Protein AF-A0A7S0XTI9-F1 (afdb_monomer)

Sequence (209 aa):
IGQRLRNYVANGNMLVLTGGILAVEFINTYFFYNVELADGNYSPGPFHRLPDVPKAMESAPRVLPQKGVAVTAVKKESLPSGAQVLWGTPRSSAVFQIKFCEAENAMEGMPPVKVLPRDCPASEKAGRPCSCGHIMYIGYNFQDPYPTRYDHVLKAAVEILNPSSKEALAAAAAASKSSPTQSLTMQRAAAAAGSGGGDEGGGGEKGGV

Structure (mmCIF, N/CA/C/O backbone):
data_AF-A0A7S0XTI9-F1
#
_entry.id   AF-A0A7S0XTI9-F1
#
loop_
_atom_site.group_PDB
_atom_site.id
_atom_site.type_symbol
_atom_site.label_atom_id
_atom_site.label_alt_id
_atom_site.label_comp_id
_atom_site.label_asym_id
_atom_site.label_entity_id
_atom_site.label_seq_id
_atom_site.pdbx_PDB_ins_code
_atom_site.Cartn_x
_atom_site.Cartn_y
_atom_site.Cartn_z
_atom_site.occupancy
_atom_site.B_iso_or_equiv
_atom_site.auth_seq_id
_atom_site.auth_comp_id
_atom_site.auth_asym_id
_atom_site.auth_atom_id
_atom_site.pdbx_PDB_model_num
ATOM 1 N N . ILE A 1 1 ? -5.203 15.593 8.510 1.00 77.38 1 ILE A N 1
ATOM 2 C CA . ILE A 1 1 ? -5.277 14.817 7.241 1.00 77.38 1 ILE A CA 1
ATOM 3 C C . ILE A 1 1 ? -4.926 13.345 7.468 1.00 77.38 1 ILE A C 1
ATOM 5 O O . ILE A 1 1 ? -5.777 12.512 7.193 1.00 77.38 1 ILE A O 1
ATOM 9 N N . GLY A 1 2 ? -3.764 13.017 8.054 1.00 87.62 2 GLY A N 1
ATOM 10 C CA . GLY A 1 2 ? -3.336 11.623 8.277 1.00 87.62 2 GLY A CA 1
ATOM 11 C C . GLY A 1 2 ? -4.353 10.706 8.969 1.00 87.62 2 GLY A C 1
ATOM 12 O O . GLY A 1 2 ? -4.610 9.620 8.467 1.00 87.62 2 GLY A O 1
ATOM 13 N N . GLN A 1 3 ? -5.012 11.160 10.044 1.00 90.56 3 GLN A N 1
ATOM 14 C CA . GLN A 1 3 ? -6.044 10.348 10.713 1.00 90.56 3 GLN A CA 1
ATOM 15 C C . GLN A 1 3 ? -7.213 9.988 9.787 1.00 90.56 3 GLN A C 1
ATOM 17 O O . GLN A 1 3 ? -7.703 8.872 9.829 1.00 90.56 3 GLN A O 1
ATOM 22 N N . ARG A 1 4 ? -7.645 10.903 8.907 1.00 91.69 4 ARG A N 1
ATOM 23 C CA . ARG A 1 4 ? -8.757 10.631 7.980 1.00 91.69 4 ARG A CA 1
ATOM 24 C C . ARG A 1 4 ? -8.389 9.558 6.954 1.00 91.69 4 ARG A C 1
ATOM 26 O O . ARG A 1 4 ? -9.232 8.738 6.619 1.00 91.69 4 ARG A O 1
ATOM 33 N N . LEU A 1 5 ? -7.142 9.560 6.482 1.00 93.75 5 LEU A N 1
ATOM 34 C CA . LEU A 1 5 ? -6.633 8.544 5.557 1.00 93.75 5 LEU A CA 1
ATOM 35 C C . LEU A 1 5 ? -6.544 7.172 6.224 1.00 93.75 5 LEU A C 1
ATOM 37 O O . LEU A 1 5 ? -6.955 6.178 5.632 1.00 93.75 5 LEU A O 1
ATOM 41 N N . ARG A 1 6 ? -6.049 7.123 7.463 1.00 94.88 6 ARG A N 1
ATOM 42 C CA . ARG A 1 6 ? -6.005 5.878 8.231 1.00 94.88 6 ARG A CA 1
ATOM 43 C C . ARG A 1 6 ? -7.401 5.330 8.495 1.00 94.88 6 ARG A C 1
ATOM 45 O O . ARG A 1 6 ? -7.648 4.193 8.111 1.00 94.88 6 ARG A O 1
ATOM 52 N N . ASN A 1 7 ? -8.324 6.172 8.965 1.00 93.12 7 ASN A N 1
ATOM 53 C CA . ASN A 1 7 ? -9.723 5.790 9.157 1.00 93.12 7 ASN A CA 1
ATOM 54 C C . ASN A 1 7 ? -10.349 5.282 7.848 1.00 93.12 7 ASN A C 1
ATOM 56 O O . ASN A 1 7 ? -11.060 4.282 7.850 1.00 93.12 7 ASN A O 1
ATOM 60 N N . TYR A 1 8 ? -10.082 5.948 6.714 1.00 94.06 8 TYR A N 1
ATOM 61 C CA . TYR A 1 8 ? -10.572 5.500 5.409 1.00 94.06 8 TYR A CA 1
ATOM 62 C C . TYR A 1 8 ? -10.116 4.071 5.108 1.00 94.06 8 TYR A C 1
ATOM 64 O O . TYR A 1 8 ? -10.950 3.234 4.774 1.00 94.06 8 TYR A O 1
ATOM 72 N N . VAL A 1 9 ? -8.823 3.774 5.263 1.00 93.88 9 VAL A N 1
ATOM 73 C CA . VAL A 1 9 ? -8.303 2.420 5.036 1.00 93.88 9 VAL A CA 1
ATOM 74 C C . VAL A 1 9 ? -8.868 1.442 6.066 1.00 93.88 9 VAL A C 1
ATOM 76 O O . VAL A 1 9 ? -9.382 0.401 5.674 1.00 93.88 9 VAL A O 1
ATOM 79 N N . ALA A 1 10 ? -8.832 1.773 7.360 1.00 92.75 10 ALA A N 1
ATOM 80 C CA . ALA A 1 10 ? -9.319 0.914 8.440 1.00 92.75 10 ALA A CA 1
ATOM 81 C C . ALA A 1 10 ? -10.797 0.521 8.267 1.00 92.75 10 ALA A C 1
ATOM 83 O O . ALA A 1 10 ? -11.151 -0.622 8.537 1.00 92.75 10 ALA A O 1
ATOM 84 N N . ASN A 1 11 ? -11.621 1.385 7.664 1.00 91.19 11 ASN A N 1
ATOM 85 C CA . ASN A 1 11 ? -13.017 1.110 7.299 1.00 91.19 11 ASN A CA 1
ATOM 86 C C . ASN A 1 11 ? -13.201 0.087 6.149 1.00 91.19 11 ASN A C 1
ATOM 88 O O . ASN A 1 11 ? -14.221 0.097 5.459 1.00 91.19 11 ASN A O 1
ATOM 92 N N . GLY A 1 12 ? -12.233 -0.800 5.907 1.00 89.12 12 GLY A N 1
ATOM 93 C CA . GLY A 1 12 ? -12.344 -1.876 4.918 1.00 89.12 12 GLY A CA 1
ATOM 94 C C . GLY A 1 12 ? -12.046 -1.467 3.478 1.00 89.12 12 GLY A C 1
ATOM 95 O O . GLY A 1 12 ? -12.343 -2.235 2.556 1.00 89.12 12 GLY A O 1
ATOM 96 N N . ASN A 1 13 ? -11.465 -0.283 3.270 1.00 90.69 13 ASN A N 1
ATOM 97 C CA . ASN A 1 13 ? -11.082 0.196 1.9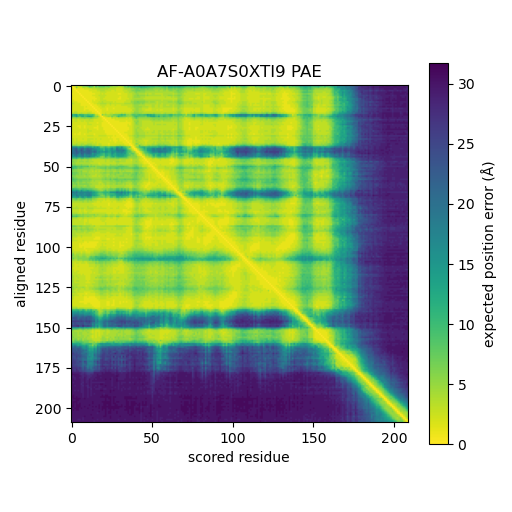44 1.00 90.69 13 ASN A CA 1
ATOM 98 C C . ASN A 1 13 ? -9.643 -0.203 1.591 1.00 90.69 13 ASN A C 1
ATOM 100 O O . ASN A 1 13 ? -8.850 -0.621 2.437 1.00 90.69 13 ASN A O 1
ATOM 104 N N . MET A 1 14 ? -9.303 -0.051 0.313 1.00 89.69 14 MET A N 1
ATOM 105 C CA . MET A 1 14 ? -7.950 -0.211 -0.205 1.00 89.69 14 MET A CA 1
ATOM 106 C C . MET A 1 14 ? -7.456 1.141 -0.672 1.00 89.69 14 MET A C 1
ATOM 108 O O . MET A 1 14 ? -8.115 1.814 -1.461 1.00 89.69 14 MET A O 1
ATOM 112 N N . LEU A 1 15 ? -6.268 1.500 -0.215 1.00 92.38 15 LEU A N 1
ATOM 113 C CA . LEU A 1 15 ? -5.504 2.594 -0.775 1.00 92.38 15 LEU A CA 1
ATOM 114 C C . LEU A 1 15 ? -4.457 2.010 -1.721 1.00 92.38 15 LEU A C 1
ATOM 116 O O . LEU A 1 15 ? -3.558 1.299 -1.276 1.00 92.38 15 LEU A O 1
ATOM 120 N N . VAL A 1 16 ? -4.576 2.301 -3.014 1.00 90.88 16 VAL A N 1
ATOM 121 C CA . VAL A 1 16 ? -3.566 1.927 -4.009 1.00 90.88 16 VAL A CA 1
ATOM 122 C C . VAL A 1 16 ? -2.621 3.106 -4.210 1.00 90.88 16 VAL A C 1
ATOM 124 O O . VAL A 1 16 ? -3.057 4.204 -4.545 1.00 90.88 16 VAL A O 1
ATOM 127 N N . LEU A 1 17 ? -1.330 2.876 -3.988 1.00 90.19 17 LEU A N 1
ATOM 128 C CA . LEU A 1 17 ? -0.262 3.849 -4.177 1.00 90.19 17 LEU A CA 1
ATOM 129 C C . LEU A 1 17 ? 0.664 3.347 -5.274 1.00 90.19 17 LEU A C 1
ATOM 131 O O . LEU A 1 17 ? 1.217 2.251 -5.183 1.00 90.19 17 LEU A O 1
ATOM 135 N N . THR A 1 18 ? 0.824 4.157 -6.310 1.00 85.56 18 THR A N 1
ATOM 136 C CA . THR A 1 18 ? 1.637 3.824 -7.477 1.00 85.56 18 THR A CA 1
ATOM 137 C C . THR A 1 18 ? 2.871 4.709 -7.527 1.00 85.56 18 THR A C 1
ATOM 139 O O . THR A 1 18 ? 2.785 5.910 -7.265 1.00 85.56 18 THR A O 1
ATOM 142 N N . GLY A 1 19 ? 3.999 4.141 -7.934 1.00 74.69 19 GLY A N 1
ATOM 143 C CA . GLY A 1 19 ? 5.216 4.882 -8.229 1.00 74.69 19 GLY A CA 1
ATOM 144 C C . GLY A 1 19 ? 6.217 4.981 -7.078 1.00 74.69 19 GLY A C 1
ATOM 145 O O . GLY A 1 19 ? 6.198 4.220 -6.114 1.00 74.69 19 GLY A O 1
ATOM 146 N N . GLY A 1 20 ? 7.172 5.893 -7.268 1.00 75.25 20 GLY A N 1
ATOM 147 C CA . GLY A 1 20 ? 8.480 5.884 -6.617 1.00 75.25 20 GLY A CA 1
ATOM 148 C C . GLY A 1 20 ? 8.544 6.388 -5.177 1.00 75.25 20 GLY A C 1
ATOM 149 O O . GLY A 1 20 ? 7.621 6.220 -4.387 1.00 75.25 20 GLY A O 1
ATOM 150 N N . ILE A 1 21 ? 9.684 6.990 -4.840 1.00 83.81 21 ILE A N 1
ATOM 151 C CA . ILE A 1 21 ? 10.114 7.337 -3.473 1.00 83.81 21 ILE A CA 1
ATOM 152 C C . ILE A 1 21 ? 9.012 8.025 -2.652 1.00 83.81 21 ILE A C 1
ATOM 154 O O . ILE A 1 21 ? 8.749 7.616 -1.524 1.00 83.81 21 ILE A O 1
ATOM 158 N N . LEU A 1 22 ? 8.290 8.977 -3.251 1.00 87.94 22 LEU A N 1
ATOM 159 C CA . LEU A 1 22 ? 7.217 9.723 -2.582 1.00 87.94 22 LEU A CA 1
ATOM 160 C C . LEU A 1 22 ? 6.074 8.834 -2.069 1.00 87.94 22 LEU A C 1
ATOM 162 O O . LEU A 1 22 ? 5.488 9.123 -1.030 1.00 87.94 22 LEU A O 1
ATOM 166 N N . ALA A 1 23 ? 5.740 7.747 -2.770 1.00 90.06 23 ALA A N 1
ATOM 167 C CA . ALA A 1 23 ? 4.702 6.824 -2.319 1.00 90.06 23 ALA A CA 1
ATOM 168 C C . ALA A 1 23 ? 5.162 6.022 -1.091 1.00 90.06 23 ALA A C 1
ATOM 170 O O . ALA A 1 23 ? 4.370 5.785 -0.179 1.00 90.06 23 ALA A O 1
ATOM 171 N N . VAL A 1 24 ? 6.445 5.655 -1.029 1.00 91.69 24 VAL A N 1
ATOM 172 C CA . VAL A 1 24 ? 7.038 4.988 0.140 1.00 91.69 24 VAL A CA 1
ATOM 173 C C . VAL A 1 24 ? 7.105 5.948 1.330 1.00 91.69 24 VAL A C 1
ATOM 175 O O . VAL A 1 24 ? 6.683 5.592 2.430 1.00 91.69 24 VAL A O 1
ATOM 178 N N . GLU A 1 25 ? 7.536 7.190 1.105 1.00 91.94 25 GLU A N 1
ATOM 179 C CA . GLU A 1 25 ? 7.520 8.245 2.124 1.00 91.94 25 GLU A CA 1
ATOM 180 C C . GLU A 1 25 ? 6.106 8.487 2.661 1.00 91.94 25 GLU A C 1
ATOM 182 O O . GLU A 1 25 ? 5.901 8.517 3.872 1.00 91.94 25 GLU A O 1
ATOM 187 N N . PHE A 1 26 ? 5.103 8.555 1.782 1.00 94.12 26 PHE A N 1
ATOM 188 C CA . PHE A 1 26 ? 3.706 8.711 2.176 1.00 94.12 26 PHE A CA 1
ATOM 189 C C . PHE A 1 26 ? 3.226 7.574 3.090 1.00 94.12 26 PHE A C 1
ATOM 191 O O . PHE A 1 26 ? 2.589 7.833 4.116 1.00 94.12 26 PHE A O 1
ATOM 198 N N . ILE A 1 27 ? 3.545 6.317 2.752 1.00 94.88 27 ILE A N 1
ATOM 199 C CA . ILE A 1 27 ? 3.220 5.151 3.591 1.00 94.88 27 ILE A CA 1
ATOM 200 C C . ILE A 1 27 ? 3.850 5.310 4.976 1.00 94.88 27 ILE A C 1
ATOM 202 O O . ILE A 1 27 ? 3.166 5.145 5.991 1.00 94.88 27 ILE A O 1
ATOM 206 N N . ASN A 1 28 ? 5.130 5.669 5.024 1.00 94.88 28 ASN A N 1
ATOM 207 C CA . ASN A 1 28 ? 5.865 5.793 6.276 1.00 94.88 28 ASN A CA 1
ATOM 208 C C . ASN A 1 28 ? 5.306 6.921 7.152 1.00 94.88 28 ASN A C 1
ATOM 210 O O . ASN A 1 28 ? 4.957 6.693 8.313 1.00 94.88 28 ASN A O 1
ATOM 214 N N . THR A 1 29 ? 5.119 8.112 6.579 1.00 94.25 29 THR A N 1
ATOM 215 C CA . THR A 1 29 ? 4.643 9.302 7.292 1.00 94.25 29 THR A CA 1
ATOM 216 C C . THR A 1 29 ? 3.207 9.156 7.790 1.00 94.25 29 THR A C 1
ATOM 218 O O . THR A 1 29 ? 2.912 9.515 8.930 1.00 94.25 29 THR A O 1
ATOM 221 N N . TYR A 1 30 ? 2.287 8.642 6.967 1.00 94.31 30 TYR A N 1
ATOM 222 C CA . TYR A 1 30 ? 0.860 8.662 7.307 1.00 94.31 30 TYR A CA 1
ATOM 223 C C . TYR A 1 30 ? 0.349 7.385 7.972 1.00 94.31 30 TYR A C 1
ATOM 225 O O . TYR A 1 30 ? -0.643 7.457 8.703 1.00 94.31 30 TYR A O 1
ATOM 233 N N . PHE A 1 31 ? 1.017 6.245 7.783 1.00 94.38 31 PHE A N 1
ATOM 234 C CA . PHE A 1 31 ? 0.600 4.955 8.349 1.00 94.38 31 PHE A CA 1
ATOM 235 C C . PHE A 1 31 ? 1.589 4.382 9.371 1.00 94.38 31 PHE A C 1
ATOM 237 O O . PHE A 1 31 ? 1.406 3.255 9.845 1.00 94.38 31 PHE A O 1
ATOM 244 N N . PHE A 1 32 ? 2.599 5.164 9.767 1.00 92.94 32 PHE A N 1
ATOM 245 C CA . PHE A 1 32 ? 3.570 4.817 10.809 1.00 92.94 32 PHE A CA 1
ATOM 246 C C . PHE A 1 32 ? 4.312 3.508 10.507 1.00 92.94 32 PHE A C 1
ATOM 248 O O . PHE A 1 32 ? 4.394 2.610 11.352 1.00 92.94 32 PHE A O 1
ATOM 255 N N . TYR A 1 33 ? 4.748 3.347 9.260 1.00 94.88 33 TYR A N 1
ATOM 256 C CA . TYR A 1 33 ? 5.595 2.236 8.827 1.00 94.88 33 TYR A CA 1
ATOM 257 C C . TYR A 1 33 ? 7.022 2.726 8.569 1.00 94.88 33 TYR A C 1
ATOM 259 O O . TYR A 1 33 ? 7.258 3.926 8.488 1.00 94.88 33 TYR A O 1
ATOM 267 N N . ASN A 1 34 ? 7.954 1.782 8.451 1.00 95.06 34 ASN A N 1
ATOM 268 C CA . ASN A 1 34 ? 9.365 2.037 8.162 1.00 95.06 34 ASN A CA 1
ATOM 269 C C . ASN A 1 34 ? 9.794 1.198 6.953 1.00 95.06 34 ASN A C 1
ATOM 271 O O . ASN A 1 34 ? 10.677 0.353 7.048 1.00 95.06 34 ASN A O 1
ATOM 275 N N . VAL A 1 35 ? 9.092 1.369 5.834 1.00 94.06 35 VAL A N 1
ATOM 276 C CA . VAL A 1 35 ? 9.427 0.706 4.574 1.00 94.06 35 VAL A CA 1
ATOM 277 C C . VAL A 1 35 ? 10.640 1.405 3.964 1.00 94.06 35 VAL A C 1
ATOM 279 O O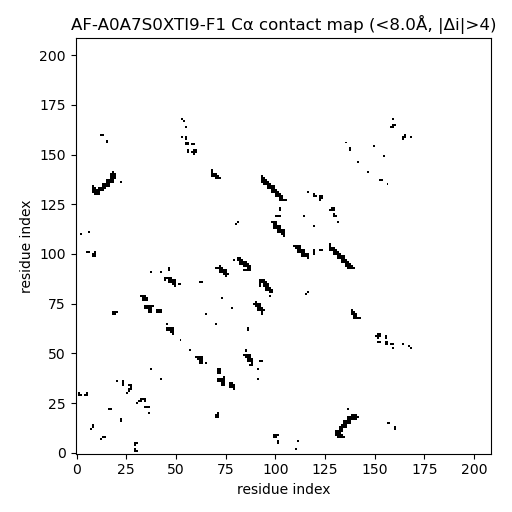 . VAL A 1 35 ? 10.636 2.622 3.784 1.00 94.06 35 VAL A O 1
ATOM 282 N N . GLU A 1 36 ? 11.668 0.636 3.629 1.00 92.81 36 GLU A N 1
ATOM 283 C CA . GLU A 1 36 ? 12.923 1.132 3.074 1.00 92.81 36 GLU A CA 1
ATOM 284 C C . GLU A 1 36 ? 13.022 0.818 1.587 1.00 92.81 36 GLU A C 1
ATOM 286 O O . GLU A 1 36 ? 12.702 -0.287 1.143 1.00 92.81 36 GLU A O 1
ATOM 291 N N . LEU A 1 37 ? 13.535 1.768 0.810 1.00 90.81 37 LEU A N 1
ATOM 292 C CA . LEU A 1 37 ? 13.886 1.532 -0.586 1.00 90.81 37 LEU A CA 1
ATOM 293 C C . LEU A 1 37 ? 15.002 0.485 -0.687 1.00 90.81 37 LEU A C 1
ATOM 295 O O . LEU A 1 37 ? 15.884 0.408 0.168 1.00 90.81 37 LEU A O 1
ATOM 299 N N . ALA A 1 38 ? 14.963 -0.327 -1.743 1.00 87.31 38 ALA A N 1
ATOM 300 C CA . ALA A 1 38 ? 16.048 -1.253 -2.049 1.00 87.31 38 ALA A CA 1
ATOM 301 C C . ALA A 1 38 ? 17.358 -0.485 -2.316 1.00 87.31 38 ALA A C 1
ATOM 303 O O . ALA A 1 38 ? 17.327 0.623 -2.857 1.00 87.31 38 ALA A O 1
ATOM 304 N N . ASP A 1 39 ? 18.494 -1.075 -1.930 1.00 72.62 39 ASP A N 1
ATOM 305 C CA . ASP A 1 39 ? 19.799 -0.400 -1.906 1.00 72.62 39 ASP A CA 1
ATOM 306 C C . ASP A 1 39 ? 20.122 0.330 -3.222 1.00 72.62 39 ASP A C 1
ATOM 308 O O . ASP A 1 39 ? 19.996 -0.223 -4.317 1.00 72.62 39 ASP A O 1
ATOM 312 N N . GLY A 1 40 ? 20.517 1.603 -3.108 1.00 61.38 40 GLY A N 1
ATOM 313 C CA . GLY A 1 40 ? 20.857 2.464 -4.246 1.00 61.38 40 GLY A CA 1
ATOM 314 C C . GLY A 1 40 ? 19.668 2.923 -5.099 1.00 61.38 40 GLY A C 1
ATOM 315 O O . GLY A 1 40 ? 19.883 3.383 -6.217 1.00 61.38 40 GLY A O 1
ATOM 316 N N . ASN A 1 41 ? 18.426 2.776 -4.615 1.00 57.56 41 ASN A N 1
ATOM 317 C CA . ASN A 1 41 ? 17.186 3.010 -5.376 1.00 57.56 41 ASN A CA 1
ATOM 318 C C . ASN A 1 41 ? 17.079 2.159 -6.651 1.00 57.56 41 ASN A C 1
ATOM 320 O O . ASN A 1 41 ? 16.246 2.427 -7.518 1.00 57.56 41 ASN A O 1
ATOM 324 N N . TYR A 1 42 ? 17.921 1.133 -6.773 1.00 55.22 42 TYR A N 1
ATOM 325 C CA . TYR A 1 42 ? 18.084 0.375 -7.996 1.00 55.22 42 TYR A CA 1
ATOM 326 C C . TYR A 1 42 ? 18.027 -1.112 -7.684 1.00 55.22 42 TYR A C 1
ATOM 328 O O . TYR A 1 42 ? 19.010 -1.756 -7.330 1.00 55.22 42 TYR A O 1
ATOM 336 N N . SER A 1 43 ? 16.838 -1.682 -7.847 1.00 66.56 43 SER A N 1
ATOM 337 C CA . SER A 1 43 ? 16.698 -3.121 -7.981 1.00 66.56 43 SER A CA 1
ATOM 338 C C . SER A 1 43 ? 16.321 -3.385 -9.439 1.00 66.56 43 SER A C 1
ATOM 340 O O . SER A 1 43 ? 15.178 -3.123 -9.817 1.00 66.56 43 SER A O 1
ATOM 342 N N . PRO A 1 44 ? 17.264 -3.864 -10.276 1.00 64.12 44 PRO A N 1
ATOM 343 C CA . PRO A 1 44 ? 17.052 -3.994 -11.720 1.00 64.12 44 PRO A CA 1
ATOM 344 C C . PRO A 1 44 ? 15.968 -5.017 -12.080 1.00 64.12 44 PRO A C 1
ATOM 346 O O . PRO A 1 44 ? 15.601 -5.138 -13.240 1.00 64.12 44 PRO A O 1
ATOM 349 N N . GLY A 1 45 ? 15.424 -5.749 -11.102 1.00 72.94 45 GLY A N 1
ATOM 350 C CA . GLY A 1 45 ? 14.568 -6.906 -11.329 1.00 72.94 45 GLY A CA 1
ATOM 351 C C . GLY A 1 45 ? 15.336 -8.052 -11.999 1.00 72.94 45 GLY A C 1
ATOM 352 O O . GLY A 1 45 ? 16.545 -8.169 -11.788 1.00 72.94 45 GLY A O 1
ATOM 353 N N . PRO A 1 46 ? 14.654 -8.919 -12.767 1.00 83.50 46 PRO A N 1
ATOM 354 C CA . PRO A 1 46 ? 13.208 -8.925 -13.008 1.00 83.50 46 PRO A CA 1
ATOM 355 C C . PRO A 1 46 ? 12.406 -9.211 -11.728 1.00 83.50 46 PRO A C 1
ATOM 357 O O . PRO A 1 46 ? 12.813 -10.003 -10.879 1.00 83.50 46 PRO A O 1
ATOM 360 N N . PHE A 1 47 ? 11.243 -8.575 -11.583 1.00 88.06 47 PHE A N 1
ATOM 361 C CA . PHE A 1 47 ? 10.323 -8.859 -10.478 1.00 88.06 47 PHE A CA 1
ATOM 362 C C . PHE A 1 47 ? 9.282 -9.870 -10.924 1.00 88.06 47 PHE A C 1
ATOM 364 O O . PHE A 1 47 ? 8.399 -9.557 -11.726 1.00 88.06 47 PHE A O 1
ATOM 371 N N . HIS A 1 48 ? 9.391 -11.082 -10.392 1.00 90.88 48 HIS A N 1
ATOM 372 C CA . HIS A 1 48 ? 8.472 -12.167 -10.695 1.00 90.88 48 HIS A CA 1
ATOM 373 C C . 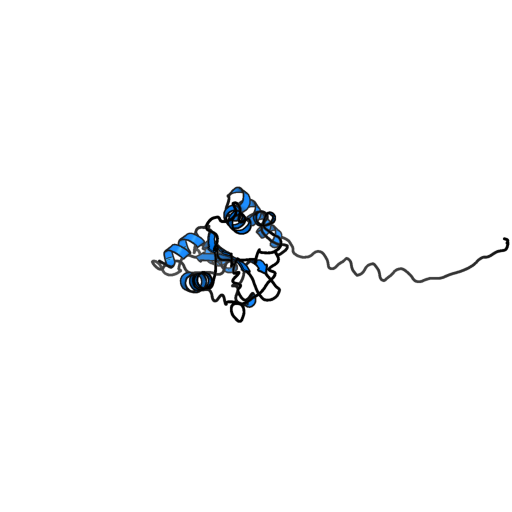HIS A 1 48 ? 7.276 -12.143 -9.753 1.00 90.88 48 HIS A C 1
ATOM 375 O O . HIS A 1 48 ? 7.419 -11.876 -8.556 1.00 90.88 48 HIS A O 1
ATOM 381 N N . ARG A 1 49 ? 6.106 -12.469 -10.303 1.00 92.19 49 ARG A N 1
ATOM 382 C CA . ARG A 1 49 ? 4.904 -12.731 -9.520 1.00 92.19 49 ARG A CA 1
ATOM 383 C C . ARG A 1 49 ? 5.135 -13.955 -8.644 1.00 92.19 49 ARG A C 1
ATOM 385 O O . ARG A 1 49 ? 5.601 -14.984 -9.135 1.00 92.19 49 ARG A O 1
ATOM 392 N N . LEU A 1 50 ? 4.794 -13.852 -7.367 1.00 90.00 50 LEU A N 1
ATOM 393 C CA . LEU A 1 50 ? 4.806 -14.998 -6.466 1.00 90.00 50 LEU A CA 1
ATOM 394 C C . LEU A 1 50 ? 3.649 -15.961 -6.796 1.00 90.00 50 LEU A C 1
ATOM 396 O O . LEU A 1 50 ? 2.667 -15.559 -7.422 1.00 90.00 50 LEU A O 1
ATOM 400 N N . PRO A 1 51 ? 3.760 -17.249 -6.429 1.00 84.69 51 PRO A N 1
ATOM 401 C CA . PRO A 1 51 ? 2.711 -18.228 -6.716 1.00 84.69 51 PRO A CA 1
ATOM 402 C C . PRO A 1 51 ? 1.424 -17.971 -5.918 1.00 84.69 51 PRO A C 1
ATOM 404 O O . PRO A 1 51 ? 0.344 -18.266 -6.413 1.00 84.69 51 PRO A O 1
ATOM 407 N N . ASP A 1 52 ? 1.537 -17.395 -4.719 1.00 85.25 52 ASP A N 1
ATOM 408 C CA . ASP A 1 52 ? 0.425 -17.168 -3.788 1.00 85.25 52 ASP A CA 1
ATOM 409 C C . ASP A 1 52 ? -0.111 -15.729 -3.869 1.00 85.25 52 ASP A C 1
ATOM 411 O O . ASP A 1 52 ? -0.046 -14.941 -2.920 1.00 85.25 52 ASP A O 1
ATOM 415 N N . VAL A 1 53 ? -0.571 -15.348 -5.060 1.00 85.19 53 VAL A N 1
ATOM 416 C CA . VAL A 1 53 ? -1.229 -14.056 -5.286 1.00 85.19 53 VAL A CA 1
ATOM 417 C C . VAL A 1 53 ? -2.751 -14.215 -5.291 1.00 85.19 53 VAL A C 1
ATOM 419 O O . VAL A 1 53 ? -3.254 -15.268 -5.683 1.00 85.19 53 VAL A O 1
ATOM 422 N N . PRO A 1 54 ? -3.519 -13.175 -4.916 1.00 85.00 54 PRO A N 1
ATOM 423 C CA . PRO A 1 54 ? -4.971 -13.195 -5.070 1.00 85.00 54 PRO A CA 1
ATOM 424 C C . PRO A 1 54 ? -5.386 -13.530 -6.507 1.00 85.00 54 PRO A C 1
ATOM 426 O O . PRO A 1 54 ? -4.768 -13.038 -7.447 1.00 85.00 54 PRO A O 1
ATOM 429 N N . LYS A 1 55 ? -6.480 -14.279 -6.695 1.00 84.00 55 LYS A N 1
ATOM 430 C CA . LYS A 1 55 ? -6.961 -14.703 -8.029 1.00 84.00 55 LYS A CA 1
ATOM 431 C C . LYS A 1 55 ? -7.071 -13.563 -9.047 1.00 84.00 55 LYS A C 1
ATOM 433 O O . LYS A 1 55 ? -6.714 -13.738 -10.205 1.00 84.00 55 LYS A O 1
ATOM 438 N N . ALA A 1 56 ? -7.503 -12.375 -8.616 1.00 83.62 56 ALA A N 1
ATOM 439 C CA . ALA A 1 56 ? -7.573 -11.190 -9.479 1.00 83.62 56 ALA A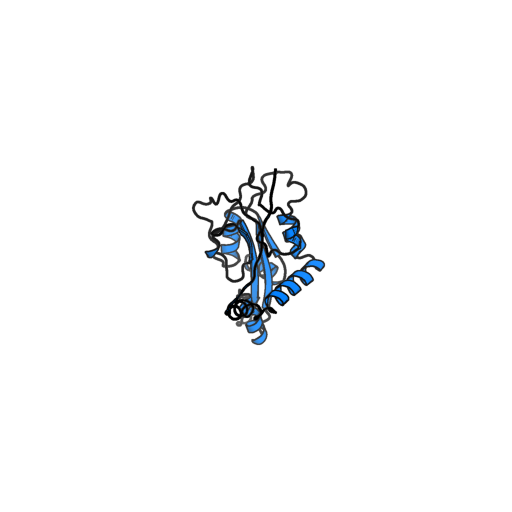 CA 1
ATOM 440 C C . ALA A 1 56 ? -6.212 -10.860 -10.138 1.00 83.62 56 ALA A C 1
ATOM 442 O O . ALA A 1 56 ? -6.145 -10.475 -11.305 1.00 83.62 56 ALA A O 1
ATOM 443 N N . MET A 1 57 ? -5.113 -11.097 -9.415 1.00 83.88 57 MET A N 1
ATOM 444 C CA . MET A 1 57 ? -3.734 -10.866 -9.854 1.00 83.88 57 MET A CA 1
ATOM 445 C C . MET A 1 57 ? -3.204 -11.950 -10.801 1.00 83.88 57 MET A C 1
ATOM 447 O O . MET A 1 57 ? -2.144 -11.759 -11.398 1.00 83.88 57 MET A O 1
ATOM 451 N N . GLU A 1 58 ? -3.910 -13.073 -10.987 1.00 84.75 58 GLU A N 1
ATOM 452 C CA . GLU A 1 58 ? -3.493 -14.138 -11.911 1.00 84.75 58 GLU A CA 1
ATOM 453 C C . GLU A 1 58 ? -3.520 -13.693 -13.378 1.00 84.75 58 GLU A C 1
ATOM 455 O O . GLU A 1 58 ? -2.702 -14.160 -14.176 1.00 84.75 58 GLU A O 1
ATOM 460 N N . SER A 1 59 ? -4.398 -12.742 -13.707 1.00 81.00 59 SER A N 1
ATOM 461 C CA . SER A 1 59 ? -4.491 -12.126 -15.035 1.00 81.00 59 SER A CA 1
ATOM 462 C C . SER A 1 59 ? -3.342 -11.154 -15.340 1.00 81.00 59 SER A C 1
ATOM 464 O O . SER A 1 59 ? -3.133 -10.792 -16.497 1.00 81.00 59 SER A O 1
ATOM 466 N N . ALA A 1 60 ? -2.585 -10.735 -14.320 1.00 84.00 60 ALA A N 1
ATOM 467 C CA . ALA A 1 60 ? -1.466 -9.819 -14.475 1.00 84.00 60 ALA A CA 1
ATOM 468 C C . ALA A 1 60 ? -0.190 -10.513 -14.991 1.00 84.00 60 ALA A C 1
ATOM 470 O O . ALA A 1 60 ? -0.054 -11.734 -14.880 1.00 84.00 60 ALA A O 1
ATOM 471 N N . PRO A 1 61 ? 0.777 -9.764 -15.552 1.00 84.00 61 PRO A N 1
ATOM 472 C CA . PRO A 1 61 ? 2.023 -10.331 -16.047 1.00 84.00 61 PRO A CA 1
ATOM 473 C C . PRO A 1 61 ? 2.777 -11.144 -14.991 1.00 84.00 61 PRO A C 1
ATOM 475 O O . PRO A 1 61 ? 2.909 -10.744 -13.832 1.00 84.00 61 PRO A O 1
ATOM 478 N N . ARG A 1 62 ? 3.366 -12.269 -15.418 1.00 87.69 62 ARG A N 1
ATOM 479 C CA . ARG A 1 62 ? 4.273 -13.061 -14.567 1.00 87.69 62 ARG A CA 1
ATOM 480 C C . ARG A 1 62 ? 5.540 -12.297 -14.182 1.00 87.69 62 ARG A C 1
ATOM 482 O O . ARG A 1 62 ? 6.126 -12.596 -13.147 1.00 87.69 62 ARG A O 1
ATOM 489 N N . VAL A 1 63 ? 5.961 -11.341 -15.006 1.00 87.31 63 VAL A N 1
ATOM 490 C CA . VAL A 1 63 ? 7.119 -10.473 -14.773 1.00 87.31 63 VAL A CA 1
ATOM 491 C C . VAL A 1 63 ? 6.669 -9.034 -14.961 1.00 87.31 63 VAL A C 1
ATOM 493 O O . VAL A 1 63 ? 6.016 -8.740 -15.962 1.00 87.31 63 VAL A O 1
ATOM 496 N N . LEU A 1 64 ? 6.999 -8.151 -14.016 1.00 82.25 64 LEU A N 1
ATOM 497 C CA . LEU A 1 64 ? 6.668 -6.733 -14.160 1.00 82.25 64 LEU A CA 1
ATOM 498 C C . LEU A 1 64 ? 7.397 -6.126 -15.369 1.00 82.25 64 LEU A C 1
ATOM 500 O O . LEU A 1 64 ? 8.617 -6.285 -15.473 1.00 82.25 64 LEU A O 1
ATOM 504 N N . PRO A 1 65 ? 6.691 -5.409 -16.260 1.00 76.00 65 PRO A N 1
ATOM 505 C CA . PRO A 1 65 ? 7.324 -4.665 -17.341 1.00 76.00 65 PRO A CA 1
ATOM 506 C C . PRO A 1 65 ? 8.250 -3.565 -16.799 1.00 76.00 65 PRO A C 1
ATOM 508 O O . PRO A 1 65 ? 7.857 -2.786 -15.938 1.00 76.00 65 PRO A O 1
ATOM 511 N N . GLN A 1 66 ? 9.476 -3.493 -17.323 1.00 72.06 66 GLN A N 1
ATOM 512 C CA . GLN A 1 66 ? 10.503 -2.518 -16.910 1.00 72.06 66 GLN A CA 1
ATOM 513 C C . GLN A 1 66 ? 11.037 -1.658 -18.068 1.00 72.06 66 GLN A C 1
ATOM 515 O O . GLN A 1 66 ? 11.817 -0.731 -17.861 1.00 72.06 66 GLN A O 1
ATOM 520 N N . LYS A 1 67 ? 10.650 -1.951 -19.317 1.00 62.06 67 LYS A N 1
ATOM 521 C CA . LYS A 1 67 ? 11.153 -1.229 -20.494 1.00 62.06 67 LYS A CA 1
ATOM 522 C C . LYS A 1 67 ? 10.458 0.131 -20.604 1.00 62.06 67 LYS A C 1
ATOM 524 O O . LYS A 1 67 ? 9.268 0.174 -20.882 1.00 62.06 67 LYS A O 1
ATOM 529 N N . GLY A 1 68 ? 11.201 1.217 -20.384 1.00 58.94 68 GLY A N 1
ATOM 530 C CA . GLY A 1 68 ? 10.669 2.590 -20.407 1.00 58.94 68 GLY A CA 1
ATOM 531 C C . GLY A 1 68 ? 9.862 2.984 -19.163 1.00 58.94 68 GLY A C 1
ATOM 532 O O . GLY A 1 68 ? 9.452 4.131 -19.046 1.00 58.94 68 GLY A O 1
ATOM 533 N N . VAL A 1 69 ? 9.672 2.061 -18.214 1.00 63.09 69 VAL A N 1
ATOM 534 C CA . VAL A 1 69 ? 8.914 2.282 -16.982 1.00 63.09 69 VAL A CA 1
ATOM 535 C C . VAL A 1 69 ? 9.848 2.046 -15.799 1.00 63.09 69 VAL A C 1
ATOM 537 O O . VAL A 1 69 ? 10.305 0.928 -15.566 1.00 63.09 69 VAL A O 1
ATOM 540 N N . ALA A 1 70 ? 10.158 3.104 -15.050 1.00 68.06 70 ALA A N 1
ATOM 541 C CA . ALA A 1 70 ? 10.979 2.990 -13.850 1.00 68.06 70 ALA A CA 1
ATOM 542 C C . ALA A 1 70 ? 10.204 2.235 -12.756 1.00 68.06 70 ALA A C 1
ATOM 544 O O . ALA A 1 70 ? 9.162 2.713 -12.304 1.00 68.06 70 ALA A O 1
ATOM 545 N N . VAL A 1 71 ? 10.718 1.075 -12.327 1.00 79.44 71 VAL A N 1
ATOM 546 C CA . VAL A 1 71 ? 10.216 0.320 -11.167 1.00 79.44 71 VAL A CA 1
ATOM 547 C C . VAL A 1 71 ? 11.047 0.688 -9.943 1.00 79.44 71 VAL A C 1
ATOM 549 O O . VAL A 1 71 ? 12.253 0.462 -9.902 1.00 79.44 71 VAL A O 1
ATOM 552 N N . THR A 1 72 ? 10.385 1.217 -8.926 1.00 85.56 72 THR A N 1
ATOM 553 C CA . THR A 1 72 ? 10.913 1.385 -7.574 1.00 85.56 72 THR A CA 1
ATOM 554 C C . THR A 1 72 ? 10.576 0.149 -6.753 1.00 85.56 72 THR A C 1
ATOM 556 O O . THR A 1 72 ? 9.469 -0.381 -6.818 1.00 85.56 72 THR A O 1
ATOM 559 N N . ALA A 1 73 ? 11.543 -0.335 -5.983 1.00 89.06 73 ALA A N 1
ATOM 560 C CA . ALA A 1 73 ? 11.366 -1.490 -5.120 1.00 89.06 73 ALA A CA 1
ATOM 561 C C . ALA A 1 73 ? 11.817 -1.170 -3.701 1.00 89.06 73 ALA A C 1
ATOM 563 O O . ALA A 1 73 ? 12.640 -0.283 -3.474 1.00 89.06 73 ALA A O 1
ATOM 564 N N . VAL A 1 74 ? 11.294 -1.939 -2.756 1.00 91.94 74 VAL A N 1
ATOM 565 C CA . VAL A 1 74 ? 11.582 -1.823 -1.327 1.00 91.94 74 VAL A CA 1
ATOM 566 C C . VAL A 1 74 ? 12.302 -3.070 -0.831 1.00 91.94 74 VAL A C 1
ATOM 568 O O . VAL A 1 74 ? 12.168 -4.145 -1.428 1.00 91.94 74 VAL A O 1
ATOM 571 N N . LYS A 1 75 ? 13.055 -2.961 0.263 1.00 92.75 75 LYS A N 1
ATOM 572 C CA . LYS A 1 75 ? 13.662 -4.123 0.921 1.00 92.75 75 LYS A CA 1
ATOM 573 C C . LYS A 1 75 ? 12.570 -4.984 1.539 1.00 92.75 75 LYS A C 1
ATOM 575 O O . LYS A 1 75 ? 11.732 -4.481 2.287 1.00 92.75 75 LYS A O 1
ATOM 580 N N .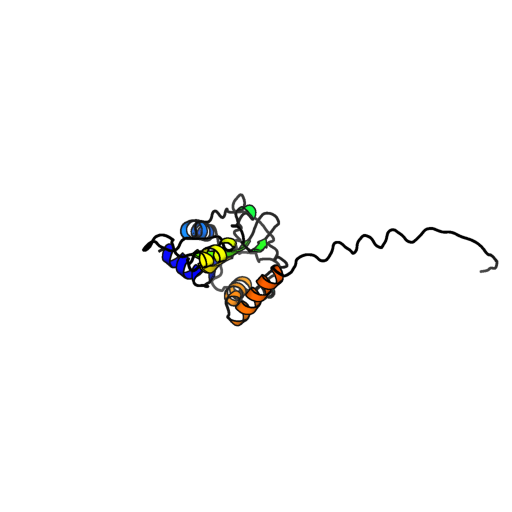 LYS A 1 76 ? 12.585 -6.290 1.274 1.00 91.56 76 LYS A N 1
ATOM 581 C CA . LYS A 1 76 ? 11.580 -7.215 1.826 1.00 91.56 76 LYS A CA 1
ATOM 582 C C . LYS A 1 76 ? 11.586 -7.255 3.351 1.00 91.56 76 LYS A C 1
ATOM 584 O O . LYS A 1 76 ? 10.525 -7.354 3.948 1.00 91.56 76 LYS A O 1
ATOM 589 N N . GLU A 1 77 ? 12.757 -7.142 3.962 1.00 92.75 77 GLU A N 1
ATOM 590 C CA . GLU A 1 77 ? 12.931 -7.118 5.421 1.00 92.75 77 GLU A CA 1
ATOM 591 C C . GLU A 1 77 ? 12.363 -5.860 6.095 1.00 92.75 77 GLU A C 1
ATOM 593 O O . GLU A 1 77 ? 12.016 -5.907 7.269 1.00 92.75 77 GLU A O 1
ATOM 598 N N . SER A 1 78 ? 12.196 -4.763 5.346 1.00 94.38 78 SER A N 1
ATOM 599 C CA . SER A 1 78 ? 11.562 -3.532 5.844 1.00 94.38 78 SER A CA 1
ATOM 600 C C . SER A 1 78 ? 10.028 -3.584 5.824 1.00 94.38 78 SER A C 1
ATOM 602 O O . SER A 1 78 ? 9.356 -2.692 6.346 1.00 94.38 78 SER A O 1
ATOM 604 N N . LEU A 1 79 ? 9.444 -4.615 5.200 1.00 94.62 79 LEU A N 1
ATOM 605 C CA . LEU A 1 79 ? 7.995 -4.746 5.121 1.00 94.62 79 LEU A CA 1
ATOM 606 C C . LEU A 1 79 ? 7.410 -5.059 6.505 1.00 94.62 79 LEU A C 1
ATOM 608 O O . LEU A 1 79 ? 7.948 -5.889 7.241 1.00 94.62 79 LEU A O 1
ATOM 612 N N . PRO A 1 80 ? 6.274 -4.441 6.870 1.00 92.69 80 PRO A N 1
ATOM 613 C CA . PRO A 1 80 ? 5.658 -4.701 8.158 1.00 92.69 80 PRO A CA 1
ATOM 614 C C . PRO A 1 80 ? 5.159 -6.142 8.269 1.00 92.69 80 PRO A C 1
ATOM 616 O O . PRO A 1 80 ? 4.810 -6.790 7.280 1.00 92.69 80 PRO A O 1
ATOM 619 N N . SER A 1 81 ? 5.054 -6.625 9.507 1.00 85.38 81 SER A N 1
ATOM 620 C CA . SER A 1 81 ? 4.509 -7.953 9.788 1.00 85.38 81 SER A CA 1
ATOM 621 C C . SER A 1 81 ? 3.112 -8.120 9.180 1.00 85.38 81 SER A C 1
ATOM 623 O O . SER A 1 81 ? 2.236 -7.270 9.356 1.00 85.38 81 SER A O 1
ATOM 625 N N . GLY A 1 82 ? 2.911 -9.224 8.458 1.00 79.94 82 GLY A N 1
ATOM 626 C CA . GLY A 1 82 ? 1.660 -9.512 7.758 1.00 79.94 82 GLY A CA 1
ATOM 627 C C . GLY A 1 82 ? 1.507 -8.814 6.403 1.00 79.94 82 GLY A C 1
ATOM 628 O O . GLY A 1 82 ? 0.426 -8.892 5.820 1.00 79.94 82 GLY A O 1
ATOM 629 N N . ALA A 1 83 ? 2.545 -8.145 5.888 1.00 90.69 83 ALA A N 1
ATOM 630 C CA . ALA A 1 83 ? 2.571 -7.713 4.496 1.00 90.69 83 ALA A CA 1
ATOM 631 C C . ALA A 1 83 ? 2.675 -8.920 3.549 1.00 90.69 83 ALA A C 1
ATOM 633 O O . ALA A 1 83 ? 3.477 -9.830 3.762 1.00 90.69 83 ALA A O 1
ATOM 634 N N . GLN A 1 84 ? 1.888 -8.903 2.478 1.00 91.94 84 GLN A N 1
ATOM 635 C CA . GLN A 1 84 ? 1.927 -9.894 1.411 1.00 91.94 84 GLN A CA 1
ATOM 636 C C . GLN A 1 84 ? 2.741 -9.340 0.244 1.00 91.94 84 GLN A C 1
ATOM 638 O O . GLN A 1 84 ? 2.390 -8.318 -0.345 1.00 91.94 84 GLN A O 1
ATOM 643 N N . VAL A 1 85 ? 3.831 -10.015 -0.108 1.00 93.12 85 VAL A N 1
ATOM 644 C CA . VAL A 1 85 ? 4.571 -9.718 -1.340 1.00 93.12 85 VAL A CA 1
ATOM 645 C C . VAL A 1 85 ? 3.824 -10.340 -2.513 1.00 93.12 85 VAL A C 1
ATOM 647 O O . VA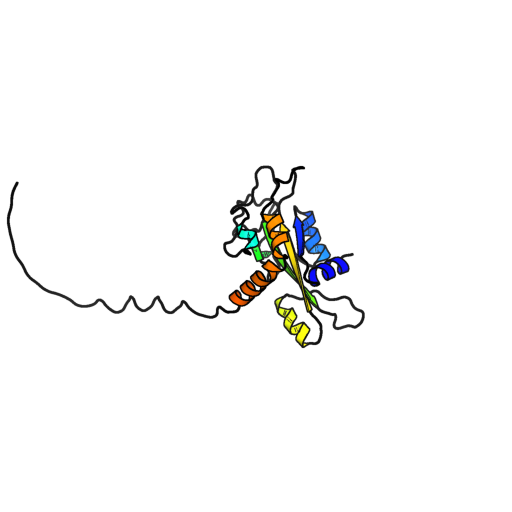L A 1 85 ? 3.443 -11.503 -2.444 1.00 93.12 85 VAL A O 1
ATOM 650 N N . LEU A 1 86 ? 3.649 -9.586 -3.595 1.00 92.56 86 LEU A N 1
ATOM 651 C CA . LEU A 1 86 ? 2.982 -10.067 -4.805 1.00 92.56 86 LEU A CA 1
ATOM 652 C C . LEU A 1 86 ? 3.966 -10.191 -5.975 1.00 92.56 86 LEU A C 1
ATOM 654 O O . LEU A 1 86 ? 3.966 -11.209 -6.662 1.00 92.56 86 LEU A O 1
ATOM 658 N N . TRP A 1 87 ? 4.861 -9.211 -6.149 1.00 92.19 87 TRP A N 1
ATOM 659 C CA . TRP A 1 87 ? 5.982 -9.282 -7.093 1.00 92.19 87 TRP A CA 1
ATOM 660 C C . TRP A 1 87 ? 7.290 -8.914 -6.402 1.00 92.19 87 TRP A C 1
ATOM 662 O O . TRP A 1 87 ? 7.427 -7.823 -5.843 1.00 92.19 87 TRP A O 1
ATOM 672 N N . GLY A 1 88 ? 8.279 -9.804 -6.467 1.00 90.75 88 GLY A N 1
ATOM 673 C CA . GLY A 1 88 ? 9.535 -9.615 -5.750 1.00 90.75 88 GLY A CA 1
ATOM 674 C C . GLY A 1 88 ? 10.687 -10.479 -6.253 1.00 90.75 88 GLY A C 1
ATOM 675 O O . GLY A 1 88 ? 10.499 -11.447 -6.981 1.00 90.75 88 GLY A O 1
ATOM 676 N N . THR A 1 89 ? 11.887 -10.132 -5.805 1.00 88.38 89 THR A N 1
ATOM 677 C CA . THR A 1 89 ? 13.104 -10.960 -5.835 1.00 88.38 89 THR A CA 1
ATOM 678 C C . THR A 1 89 ? 13.332 -11.548 -4.436 1.00 88.38 89 THR A C 1
ATOM 680 O O . THR A 1 89 ? 12.583 -11.210 -3.526 1.00 88.38 89 THR A O 1
ATOM 683 N N . PRO A 1 90 ? 14.346 -12.382 -4.158 1.00 88.56 90 PRO A N 1
ATOM 684 C CA . PRO A 1 90 ? 14.614 -12.830 -2.786 1.00 88.56 90 PRO A CA 1
ATOM 685 C C . PRO A 1 90 ? 14.811 -11.697 -1.762 1.00 88.56 90 PRO A C 1
ATOM 687 O O . PRO A 1 90 ? 14.454 -11.879 -0.604 1.00 88.56 90 PRO A O 1
ATOM 690 N N . ARG A 1 91 ? 15.307 -10.521 -2.180 1.00 88.75 91 ARG A N 1
ATOM 691 C CA . ARG A 1 91 ? 15.659 -9.408 -1.272 1.00 88.75 91 ARG A CA 1
ATOM 692 C C . ARG A 1 91 ? 14.760 -8.178 -1.387 1.00 88.75 91 ARG A C 1
ATOM 694 O O . ARG A 1 91 ? 14.640 -7.417 -0.432 1.00 88.75 91 ARG A O 1
ATOM 701 N N . SER A 1 92 ? 14.111 -7.977 -2.530 1.00 90.62 92 SER A N 1
ATOM 702 C CA . SER A 1 92 ? 13.331 -6.769 -2.814 1.00 90.62 92 SER A CA 1
ATOM 703 C C . SER A 1 92 ? 11.918 -7.083 -3.296 1.00 90.62 92 SER A C 1
ATOM 705 O O . SER A 1 92 ? 11.645 -8.160 -3.827 1.00 90.62 92 SER A O 1
ATOM 707 N N . SER A 1 93 ? 11.000 -6.145 -3.095 1.00 91.88 93 SER A N 1
ATOM 708 C CA . SER A 1 93 ? 9.615 -6.228 -3.556 1.00 91.88 93 SER A CA 1
ATOM 709 C C . SER A 1 93 ? 9.250 -4.976 -4.339 1.00 91.88 93 SER A C 1
ATOM 711 O O . SER A 1 93 ? 9.519 -3.870 -3.880 1.00 91.88 93 SER A O 1
ATOM 713 N N . ALA A 1 94 ? 8.632 -5.152 -5.503 1.00 90.19 94 ALA A N 1
ATOM 714 C CA . ALA A 1 94 ? 8.109 -4.052 -6.311 1.00 90.19 94 ALA A CA 1
ATOM 715 C C . ALA A 1 94 ? 6.591 -3.894 -6.156 1.00 90.19 94 ALA A C 1
ATOM 717 O O . ALA A 1 94 ? 6.062 -2.818 -6.408 1.00 90.19 94 ALA A O 1
ATOM 718 N N . VAL A 1 95 ? 5.880 -4.946 -5.740 1.00 91.56 95 VAL A N 1
ATOM 719 C CA . VAL A 1 95 ? 4.437 -4.889 -5.485 1.00 91.56 95 VAL A CA 1
ATOM 720 C C . VAL A 1 95 ? 4.129 -5.685 -4.229 1.00 91.56 95 VAL A C 1
ATOM 722 O O . VAL A 1 95 ? 4.479 -6.867 -4.127 1.00 91.56 95 VAL A O 1
ATOM 725 N N . PHE A 1 96 ? 3.472 -5.043 -3.271 1.00 92.94 96 PHE A N 1
ATOM 726 C CA . PHE A 1 96 ? 3.093 -5.657 -2.005 1.00 92.94 96 PHE A CA 1
ATOM 727 C C . PHE A 1 96 ? 1.816 -5.035 -1.444 1.00 92.94 96 PHE A C 1
ATOM 729 O O . PHE A 1 96 ? 1.452 -3.904 -1.762 1.00 92.94 96 PHE A O 1
ATOM 736 N N . GLN A 1 97 ? 1.170 -5.778 -0.556 1.00 93.06 97 GLN A N 1
ATOM 737 C CA . GLN A 1 97 ? -0.037 -5.377 0.145 1.00 93.06 97 GLN A CA 1
ATOM 738 C C . GLN A 1 97 ? 0.212 -5.400 1.652 1.00 93.06 97 GLN A C 1
ATOM 740 O O . GLN A 1 97 ? 0.694 -6.388 2.197 1.00 93.06 97 GLN A O 1
ATOM 745 N N . ILE A 1 98 ? -0.153 -4.327 2.345 1.00 94.06 98 ILE A N 1
ATOM 746 C CA . ILE A 1 98 ? -0.142 -4.240 3.804 1.00 94.06 98 ILE A CA 1
ATOM 747 C C . ILE A 1 98 ? -1.587 -4.311 4.289 1.00 94.06 98 ILE A C 1
ATOM 749 O O . ILE A 1 98 ? -2.445 -3.572 3.807 1.00 94.06 98 ILE A O 1
ATOM 753 N N . LYS A 1 99 ? -1.874 -5.181 5.260 1.00 92.94 99 LYS A N 1
ATOM 754 C CA . LYS A 1 99 ? -3.130 -5.117 6.013 1.00 92.94 99 LYS A CA 1
ATOM 755 C C . LYS A 1 99 ? -2.979 -4.084 7.129 1.00 92.94 99 LYS A C 1
ATOM 757 O O . LYS A 1 99 ? -2.146 -4.252 8.018 1.00 92.94 99 LYS A O 1
ATOM 762 N N . PHE A 1 100 ? -3.761 -3.013 7.056 1.00 94.44 100 PHE A N 1
ATOM 763 C CA . PHE A 1 100 ? -3.740 -1.914 8.017 1.00 94.44 100 PHE A CA 1
ATOM 764 C C . PHE A 1 100 ? -4.996 -1.978 8.879 1.00 94.44 100 PHE A C 1
ATOM 766 O O . PHE A 1 100 ? -6.094 -2.079 8.334 1.00 94.44 100 PHE A O 1
ATOM 773 N N . CYS A 1 101 ? -4.829 -1.930 10.199 1.00 94.19 101 CYS A N 1
ATOM 774 C CA . CYS A 1 101 ? -5.928 -2.028 11.150 1.00 94.19 101 CYS A CA 1
ATOM 775 C C . CYS A 1 101 ? -5.860 -0.905 12.184 1.00 94.19 101 CYS A C 1
ATOM 777 O O . CYS A 1 101 ? -4.773 -0.548 12.650 1.00 94.19 101 CYS A O 1
ATOM 779 N N . GLU A 1 102 ? -7.026 -0.409 12.578 1.00 95.44 102 GLU A N 1
ATOM 780 C CA . GLU A 1 102 ? -7.190 0.493 13.714 1.00 95.44 102 GLU A CA 1
ATOM 781 C C . GLU A 1 102 ? -8.192 -0.091 14.700 1.00 95.44 102 GLU A C 1
ATOM 783 O O . GLU A 1 102 ? -9.179 -0.716 14.307 1.00 95.44 102 GLU A O 1
ATOM 788 N N . ALA A 1 103 ? -7.921 0.125 15.982 1.00 95.06 103 ALA A N 1
ATOM 789 C CA . ALA A 1 103 ? -8.854 -0.148 17.060 1.00 95.06 103 ALA A CA 1
ATOM 790 C C . ALA A 1 103 ? -9.217 1.153 17.772 1.00 95.06 103 ALA A C 1
ATOM 792 O O . ALA A 1 103 ? -8.424 2.102 17.799 1.00 95.06 103 ALA A O 1
ATOM 793 N N . GLU A 1 104 ? -10.403 1.184 18.370 1.00 92.94 104 GLU A N 1
ATOM 794 C CA . GLU A 1 104 ? -10.804 2.291 19.232 1.00 92.94 104 GLU A CA 1
ATOM 795 C C . GLU A 1 104 ? -9.784 2.513 20.361 1.00 92.94 104 GLU A C 1
ATOM 797 O O . GLU A 1 104 ? -9.122 1.585 20.854 1.00 92.94 104 GLU A O 1
ATOM 802 N N . ASN A 1 105 ? -9.604 3.777 20.735 1.00 91.94 105 ASN A N 1
ATOM 803 C CA . ASN A 1 105 ? -8.679 4.138 21.793 1.00 91.94 105 ASN A CA 1
ATOM 804 C C . ASN A 1 105 ? -9.255 3.736 23.156 1.00 91.94 105 ASN A C 1
ATOM 806 O O . ASN A 1 105 ? -10.454 3.827 23.381 1.00 91.94 105 ASN A O 1
ATOM 810 N N . ALA A 1 106 ? -8.396 3.309 24.083 1.00 88.69 106 ALA A N 1
ATOM 811 C CA . ALA A 1 106 ? -8.824 3.044 25.457 1.00 88.69 106 ALA A CA 1
ATOM 812 C C . ALA A 1 106 ? -9.193 4.336 26.211 1.00 88.69 106 ALA A C 1
ATOM 814 O O . ALA A 1 106 ? -9.905 4.287 27.208 1.00 88.69 106 ALA A O 1
ATOM 815 N N . MET A 1 107 ? -8.686 5.482 25.750 1.00 89.31 107 MET A N 1
ATOM 816 C CA . MET A 1 107 ? -9.019 6.798 26.281 1.00 89.31 107 MET A CA 1
ATOM 817 C C . MET A 1 107 ? -10.158 7.419 25.472 1.00 89.31 107 MET A C 1
ATOM 819 O O . MET A 1 107 ? -10.030 7.613 24.262 1.00 89.31 107 MET A O 1
ATOM 823 N N . GLU A 1 108 ? -11.251 7.765 26.148 1.00 85.25 108 GLU A N 1
ATOM 824 C CA . GLU A 1 108 ? -12.410 8.408 25.528 1.00 85.25 108 GLU A CA 1
ATOM 825 C C . GLU A 1 108 ? -12.027 9.742 24.861 1.00 85.25 108 GLU A C 1
ATOM 827 O O . GLU A 1 108 ? -11.208 10.507 25.371 1.00 85.25 108 GLU A O 1
ATOM 832 N N . GLY A 1 109 ? -12.591 10.007 23.679 1.00 85.19 109 GLY A N 1
ATOM 833 C CA . GLY A 1 109 ? -12.315 11.218 22.896 1.00 85.19 109 GLY A CA 1
ATOM 834 C C . GLY A 1 109 ? -10.984 11.215 22.133 1.00 85.19 109 GLY A C 1
ATOM 835 O O . GLY A 1 109 ? -10.733 12.132 21.348 1.00 85.19 109 GLY A O 1
ATOM 836 N N . MET A 1 110 ? -10.142 10.190 22.305 1.00 91.44 110 MET A N 1
ATOM 837 C CA . MET A 1 110 ? -8.890 10.050 21.560 1.00 91.44 110 MET A CA 1
ATOM 838 C C . MET A 1 110 ? -9.102 9.316 20.227 1.00 91.44 110 MET A C 1
ATOM 840 O O . MET A 1 110 ? -9.964 8.443 20.121 1.00 91.44 110 MET A O 1
ATOM 844 N N . PRO A 1 111 ? -8.310 9.632 19.184 1.00 90.88 111 PRO A N 1
ATOM 845 C CA . PRO A 1 111 ? -8.452 8.983 17.888 1.00 90.88 111 PRO A CA 1
ATOM 846 C C . PRO A 1 111 ? -8.105 7.486 17.958 1.00 90.88 111 PRO A C 1
ATOM 848 O O . PRO A 1 111 ? -7.277 7.092 18.793 1.00 90.88 111 PRO A O 1
ATOM 851 N N . PRO A 1 112 ? -8.668 6.669 17.044 1.00 93.00 112 PRO A N 1
ATOM 852 C CA . PRO A 1 112 ? -8.294 5.271 16.887 1.00 93.00 112 PRO A CA 1
ATOM 853 C C . PRO A 1 112 ? -6.787 5.092 16.737 1.00 93.00 112 PRO A C 1
ATOM 855 O O . PRO A 1 112 ? -6.088 5.923 16.147 1.00 93.00 112 PRO A O 1
ATOM 858 N N . VAL A 1 113 ? -6.292 3.983 17.272 1.00 93.50 113 VAL A N 1
ATOM 859 C CA . VAL A 1 113 ? -4.869 3.654 17.275 1.00 93.50 113 VAL A CA 1
ATOM 860 C C . VAL A 1 113 ? -4.589 2.523 16.305 1.00 93.50 113 VAL A C 1
ATOM 862 O O . VAL A 1 113 ? -5.340 1.550 16.216 1.00 93.50 113 VAL A O 1
ATOM 865 N N . LYS A 1 114 ? -3.465 2.633 15.595 1.00 93.75 114 LYS A N 1
ATOM 866 C CA . LYS A 1 114 ? -2.941 1.552 14.762 1.00 93.75 114 LYS A CA 1
ATOM 867 C C . LYS A 1 114 ? -2.686 0.317 15.628 1.00 93.75 114 LYS A C 1
ATOM 869 O O . LYS A 1 114 ? -1.985 0.401 16.634 1.00 93.75 114 LYS A O 1
ATOM 874 N N . VAL A 1 115 ? -3.176 -0.833 15.179 1.00 93.50 115 VAL A N 1
ATOM 875 C CA . VAL A 1 115 ? -2.909 -2.142 15.789 1.00 93.50 115 VAL A CA 1
ATOM 876 C C . VAL A 1 115 ? -2.380 -3.115 14.742 1.00 93.50 115 VAL A C 1
ATOM 878 O O . VAL A 1 115 ? -2.623 -2.956 13.542 1.00 93.50 115 VAL A O 1
ATOM 881 N N . LEU A 1 116 ? -1.637 -4.137 15.170 1.00 92.75 116 LEU A N 1
ATOM 882 C CA . LEU A 1 116 ? -1.245 -5.198 14.247 1.00 92.75 116 LEU A CA 1
ATOM 883 C C . LEU A 1 116 ? -2.479 -6.033 13.878 1.00 92.75 116 LEU A C 1
ATOM 885 O O . LEU A 1 116 ? -3.318 -6.294 14.743 1.00 92.75 116 LEU A O 1
ATOM 889 N N . PRO A 1 117 ? -2.576 -6.548 12.639 1.00 91.75 117 PRO A N 1
ATOM 890 C CA . PRO A 1 117 ? -3.715 -7.370 12.234 1.00 91.75 117 PRO A CA 1
ATOM 891 C C . PRO A 1 117 ? -3.976 -8.585 13.135 1.00 91.75 117 PRO A C 1
ATOM 893 O O . PRO A 1 117 ? -5.121 -8.997 13.297 1.00 91.75 117 PRO A O 1
ATOM 896 N N . ARG A 1 118 ? -2.921 -9.149 13.735 1.00 90.75 118 ARG A N 1
ATOM 897 C CA . ARG A 1 118 ? -3.011 -10.271 14.681 1.00 90.75 118 ARG A CA 1
ATOM 898 C C . ARG A 1 118 ? -3.599 -9.891 16.047 1.00 90.75 118 ARG A C 1
ATOM 900 O O . ARG A 1 118 ? -4.182 -10.750 16.697 1.00 90.75 118 ARG A O 1
ATOM 907 N N . ASP A 1 119 ? -3.488 -8.625 16.448 1.00 92.56 119 ASP A N 1
ATOM 908 C CA . ASP A 1 119 ? -3.925 -8.119 17.760 1.00 92.56 119 ASP A CA 1
ATOM 909 C C . ASP A 1 119 ? -5.351 -7.539 17.708 1.00 92.56 119 ASP A C 1
ATOM 911 O O . ASP A 1 119 ? -5.955 -7.210 18.732 1.00 92.56 119 ASP A O 1
ATOM 915 N N . CYS A 1 120 ? -5.916 -7.439 16.503 1.00 91.44 120 CYS A N 1
ATOM 916 C CA . CYS A 1 120 ? -7.264 -6.943 16.255 1.00 91.44 120 CYS A CA 1
ATOM 917 C C . CYS A 1 120 ? -8.344 -7.754 17.012 1.00 91.44 120 CYS A C 1
ATOM 919 O O . CYS A 1 120 ? -9.094 -7.140 17.772 1.00 91.44 120 CYS A O 1
ATOM 921 N N . PRO A 1 121 ? -8.358 -9.109 16.982 1.00 93.56 121 PRO A N 1
ATOM 922 C CA . PRO A 1 121 ? -9.339 -9.890 17.749 1.00 93.56 121 PRO A CA 1
ATOM 923 C C . PRO A 1 121 ? -9.196 -9.740 19.269 1.00 93.56 121 PRO A C 1
ATOM 925 O O . PRO A 1 121 ? -10.166 -9.878 20.009 1.00 93.56 121 PRO A O 1
ATOM 928 N N . ALA A 1 122 ? -7.980 -9.485 19.764 1.00 93.12 122 ALA A N 1
ATOM 929 C CA . ALA A 1 122 ? -7.756 -9.232 21.186 1.00 93.12 122 ALA A CA 1
ATOM 930 C C . ALA A 1 122 ? -8.312 -7.862 21.604 1.00 93.12 122 ALA A C 1
ATOM 932 O O . ALA A 1 122 ? -8.853 -7.728 22.699 1.00 93.12 122 ALA A O 1
ATOM 933 N N . SER A 1 123 ? -8.229 -6.863 20.720 1.00 93.44 123 SER A N 1
ATOM 934 C CA . SER A 1 123 ? -8.807 -5.535 20.950 1.00 93.44 123 SER A CA 1
ATOM 935 C C . SER A 1 123 ? -10.336 -5.585 20.996 1.00 93.44 123 SER A C 1
ATOM 937 O O . SER A 1 123 ? -10.921 -5.046 21.933 1.00 93.44 123 SER A O 1
ATOM 939 N N . GLU A 1 124 ? -10.965 -6.326 20.078 1.00 93.31 124 GLU A N 1
ATOM 940 C CA . GLU A 1 124 ? -12.422 -6.532 20.069 1.00 93.31 124 GLU A CA 1
ATOM 941 C C . GLU A 1 124 ? -12.913 -7.209 21.354 1.00 93.31 124 GLU A C 1
ATOM 943 O O . GLU A 1 124 ? -13.879 -6.756 21.965 1.00 93.31 124 GLU A O 1
ATOM 948 N N . LYS A 1 125 ? -12.207 -8.248 21.826 1.00 93.75 125 LYS A N 1
ATOM 949 C CA . LYS A 1 125 ? -12.511 -8.915 23.107 1.00 93.75 125 LYS A CA 1
ATOM 950 C C . LYS A 1 125 ? -12.385 -7.988 24.314 1.00 93.75 125 LYS A C 1
ATOM 952 O O . LYS A 1 125 ? -13.062 -8.203 25.312 1.00 93.75 125 LYS A O 1
ATOM 957 N N . ALA A 1 126 ? -11.530 -6.973 24.225 1.00 91.88 126 ALA A N 1
ATOM 958 C CA . ALA A 1 126 ? -11.378 -5.941 25.244 1.00 91.88 126 ALA A CA 1
ATOM 959 C C . ALA A 1 126 ? -12.422 -4.812 25.115 1.00 91.88 126 ALA A C 1
ATOM 961 O O . ALA A 1 126 ? -12.266 -3.775 25.754 1.00 91.88 126 ALA A O 1
ATOM 962 N N . GLY A 1 127 ? -13.453 -4.981 24.278 1.00 92.38 127 GLY A N 1
ATOM 963 C CA . GLY A 1 127 ? -14.510 -3.991 24.076 1.00 92.38 127 GLY A CA 1
ATOM 964 C C . GLY A 1 127 ? -14.104 -2.813 23.193 1.00 92.38 127 GLY A C 1
ATOM 965 O O . GLY A 1 127 ? -14.813 -1.816 23.171 1.00 92.38 127 GLY A O 1
ATOM 966 N N . ARG A 1 128 ? -12.979 -2.912 22.471 1.00 93.62 128 ARG A N 1
ATOM 967 C CA . ARG A 1 128 ? -12.500 -1.877 21.546 1.00 93.62 128 ARG A CA 1
ATOM 968 C C . ARG A 1 128 ? -12.689 -2.372 20.112 1.00 93.62 128 ARG A C 1
ATOM 970 O O . ARG A 1 128 ? -11.881 -3.192 19.662 1.00 93.62 128 ARG A O 1
ATOM 977 N N . PRO A 1 129 ? -13.736 -1.920 19.398 1.00 92.81 129 PRO A N 1
ATOM 978 C CA . PRO A 1 129 ? -13.973 -2.289 18.010 1.00 92.81 129 PRO A CA 1
ATOM 979 C C . PRO A 1 129 ? -12.709 -2.113 17.174 1.00 92.81 129 PRO A C 1
ATOM 981 O O . PRO A 1 129 ? -12.021 -1.093 17.277 1.00 92.81 129 PRO A O 1
ATOM 984 N N . CYS A 1 130 ? -12.401 -3.118 16.359 1.00 93.81 130 CYS A N 1
ATOM 985 C CA . CYS A 1 130 ? -11.253 -3.105 15.472 1.00 93.81 130 CYS A CA 1
ATOM 986 C C . CYS A 1 130 ? -11.706 -3.291 14.025 1.00 93.81 130 CYS A C 1
ATOM 988 O O . CYS A 1 130 ? -12.608 -4.066 13.725 1.00 93.81 130 CYS A O 1
ATOM 990 N N . SER A 1 131 ? -11.083 -2.554 13.114 1.00 93.25 131 SER A N 1
ATOM 991 C CA . SER A 1 131 ? -11.401 -2.596 11.690 1.00 93.25 131 SER A CA 1
ATOM 992 C C . SER A 1 131 ? -10.120 -2.580 10.869 1.00 93.25 131 SER A C 1
ATOM 994 O O . SER A 1 131 ? -9.093 -2.052 11.303 1.00 93.25 131 SER A O 1
ATOM 996 N N . CYS A 1 132 ? -10.154 -3.219 9.700 1.00 92.62 132 CYS A N 1
ATOM 997 C CA . CYS A 1 132 ? -8.989 -3.353 8.840 1.00 92.62 132 CYS A CA 1
ATOM 998 C C . CYS A 1 132 ? -9.338 -3.114 7.377 1.00 92.62 132 CYS A C 1
ATOM 1000 O O . CYS A 1 132 ? -10.353 -3.606 6.891 1.00 92.62 132 CYS A O 1
ATOM 1002 N N . GLY A 1 133 ? -8.401 -2.518 6.650 1.00 92.31 133 GLY A N 1
ATOM 1003 C CA . GLY A 1 133 ? -8.363 -2.542 5.194 1.00 92.31 133 GLY A CA 1
ATOM 1004 C C . GLY A 1 133 ? -6.953 -2.780 4.683 1.00 92.31 133 GLY A C 1
ATOM 1005 O O . GLY A 1 133 ? -6.131 -3.430 5.342 1.00 92.31 133 GLY A O 1
ATOM 1006 N N . HIS A 1 134 ? -6.674 -2.283 3.483 1.00 92.69 134 HIS A N 1
ATOM 1007 C CA . HIS A 1 134 ? -5.453 -2.619 2.765 1.00 92.69 134 HIS A CA 1
ATOM 1008 C C . HIS A 1 134 ? -4.754 -1.407 2.157 1.00 92.69 134 HIS A C 1
ATOM 1010 O O . HIS A 1 134 ? -5.378 -0.469 1.678 1.00 92.69 134 HIS A O 1
ATOM 1016 N N . ILE A 1 135 ? -3.430 -1.455 2.137 1.00 94.06 135 ILE A N 1
ATOM 1017 C CA . ILE A 1 135 ? -2.592 -0.520 1.390 1.00 94.06 135 ILE A CA 1
ATOM 1018 C C . ILE A 1 135 ? -1.854 -1.355 0.354 1.00 94.06 135 ILE A C 1
ATOM 1020 O O . ILE A 1 135 ? -1.118 -2.267 0.723 1.00 94.06 135 ILE A O 1
ATOM 1024 N N . MET A 1 136 ? -2.079 -1.084 -0.925 1.00 93.12 136 MET A N 1
ATOM 1025 C CA . MET A 1 136 ? -1.383 -1.732 -2.031 1.00 93.12 136 MET A CA 1
ATOM 1026 C C . MET A 1 136 ? -0.331 -0.770 -2.565 1.00 93.12 136 MET A C 1
ATOM 1028 O O . MET A 1 136 ? -0.667 0.341 -2.967 1.00 93.12 136 MET A O 1
ATOM 1032 N N . TYR A 1 137 ? 0.922 -1.200 -2.594 1.00 92.81 137 TYR A N 1
ATOM 1033 C CA . TYR A 1 137 ? 1.998 -0.472 -3.251 1.00 92.81 137 TYR A CA 1
ATOM 1034 C C . TYR A 1 137 ? 2.315 -1.118 -4.597 1.00 92.81 137 TYR A C 1
ATOM 1036 O O . TYR A 1 137 ? 2.513 -2.332 -4.666 1.00 92.81 137 TYR A O 1
ATOM 1044 N N . ILE A 1 138 ? 2.392 -0.301 -5.646 1.00 89.94 138 ILE A N 1
ATOM 1045 C CA . ILE A 1 138 ? 2.764 -0.701 -7.002 1.00 89.94 138 ILE A CA 1
ATOM 1046 C C . ILE A 1 138 ? 3.942 0.164 -7.441 1.00 89.94 138 ILE A C 1
ATOM 1048 O O . ILE A 1 138 ? 3.794 1.352 -7.704 1.00 89.94 138 ILE A O 1
ATOM 1052 N N . GLY A 1 139 ? 5.129 -0.426 -7.512 1.00 85.38 139 GLY A N 1
ATOM 1053 C CA . GLY A 1 139 ? 6.380 0.321 -7.554 1.00 85.38 139 GLY A CA 1
ATOM 1054 C C . GLY A 1 139 ? 6.725 1.041 -8.849 1.00 85.38 139 GLY A C 1
ATOM 1055 O O . GLY A 1 139 ? 7.718 1.759 -8.875 1.00 85.38 139 GLY A O 1
ATOM 1056 N N . TYR A 1 140 ? 5.964 0.896 -9.930 1.00 79.06 140 TYR A N 1
ATOM 1057 C CA . TYR A 1 140 ? 6.282 1.590 -11.177 1.00 79.06 140 TYR A CA 1
ATOM 1058 C C . TYR A 1 140 ? 5.482 2.869 -11.390 1.00 79.06 140 TYR A C 1
ATOM 1060 O O . TYR A 1 140 ? 4.330 2.986 -10.977 1.00 79.06 140 TYR A O 1
ATOM 1068 N N . ASN A 1 141 ? 6.134 3.844 -12.026 1.00 67.00 141 ASN A N 1
ATOM 1069 C CA . ASN A 1 141 ? 5.533 5.130 -12.347 1.00 67.00 141 ASN A CA 1
ATOM 1070 C C . ASN A 1 141 ? 4.946 5.110 -13.764 1.00 67.00 141 ASN A C 1
ATOM 1072 O O . ASN A 1 141 ? 5.639 4.752 -14.716 1.00 67.00 141 ASN A O 1
ATOM 1076 N N . PHE A 1 142 ? 3.691 5.524 -13.913 1.00 64.44 142 PHE A N 1
ATOM 1077 C CA . PHE A 1 142 ? 3.048 5.651 -15.217 1.00 64.44 142 PHE A CA 1
ATOM 1078 C C . PHE A 1 142 ? 3.595 6.890 -15.922 1.00 64.44 142 PHE A C 1
ATOM 1080 O O . PHE A 1 142 ? 3.203 8.008 -15.607 1.00 64.44 142 PHE A O 1
ATOM 1087 N N . GLN A 1 143 ? 4.539 6.704 -16.843 1.00 53.56 143 GLN A N 1
ATOM 1088 C CA . GLN A 1 143 ? 5.066 7.812 -17.648 1.00 53.56 143 GLN A CA 1
ATOM 1089 C C . GLN A 1 143 ? 4.300 8.014 -18.961 1.00 53.56 143 GLN A C 1
ATOM 1091 O O . GLN A 1 143 ? 4.442 9.063 -19.583 1.00 53.56 143 GLN A O 1
ATOM 1096 N N . ASP A 1 144 ? 3.467 7.051 -19.368 1.00 52.00 144 ASP A N 1
ATOM 1097 C CA . ASP A 1 144 ? 2.716 7.144 -20.618 1.00 52.00 144 ASP A CA 1
ATOM 1098 C C . ASP A 1 144 ? 1.351 7.836 -20.432 1.00 52.00 144 ASP A C 1
ATOM 1100 O O . ASP A 1 144 ? 0.569 7.428 -19.567 1.00 52.00 144 ASP A O 1
ATOM 1104 N N . PRO A 1 145 ? 1.002 8.827 -21.282 1.00 46.75 145 PRO A N 1
ATOM 1105 C CA . PRO A 1 145 ? -0.314 9.479 -21.282 1.00 46.75 145 PRO A CA 1
ATOM 1106 C C . PRO A 1 145 ? -1.441 8.530 -21.719 1.00 46.75 145 PRO A C 1
ATOM 1108 O O . PRO A 1 145 ? -2.617 8.798 -21.480 1.00 46.75 145 PRO A O 1
ATOM 1111 N N . TYR A 1 146 ? -1.074 7.405 -22.333 1.00 47.62 146 TYR A N 1
ATOM 1112 C CA . TYR A 1 146 ? -1.944 6.268 -22.569 1.00 47.62 146 TYR A CA 1
ATOM 1113 C C . TYR A 1 146 ? -1.442 5.119 -21.701 1.00 47.62 146 TYR A C 1
ATOM 1115 O O . TYR A 1 146 ? -0.656 4.308 -22.199 1.00 47.62 146 TYR A O 1
ATOM 1123 N N . PRO A 1 147 ? -1.868 5.002 -20.426 1.00 52.19 147 PRO A N 1
ATOM 1124 C CA . PRO A 1 147 ? -1.724 3.730 -19.738 1.00 52.19 147 PRO A CA 1
ATOM 1125 C C . PRO A 1 147 ? -2.333 2.707 -20.689 1.00 52.19 147 PRO A C 1
ATOM 1127 O O . PRO A 1 147 ? -3.506 2.832 -21.057 1.00 52.19 147 PRO A O 1
ATOM 1130 N N . THR A 1 148 ? -1.519 1.785 -21.215 1.00 54.69 148 THR A N 1
ATOM 1131 C CA . THR A 1 148 ? -2.044 0.719 -22.075 1.00 54.69 148 THR A CA 1
ATOM 1132 C C . THR A 1 148 ? -3.309 0.198 -21.407 1.00 54.69 148 THR A C 1
ATOM 1134 O O . THR A 1 148 ? -3.324 0.043 -20.187 1.00 54.69 148 THR A O 1
ATOM 1137 N N . ARG A 1 149 ? -4.398 0.072 -22.174 1.00 46.06 149 ARG A N 1
ATOM 1138 C CA . ARG A 1 149 ? -5.785 0.068 -21.670 1.00 46.06 149 ARG A CA 1
ATOM 1139 C C . ARG A 1 149 ? -6.091 -0.919 -20.539 1.00 46.06 149 ARG A C 1
ATOM 1141 O O . ARG A 1 149 ? -7.173 -0.824 -19.981 1.00 46.06 149 ARG A O 1
ATOM 1148 N N . TYR A 1 150 ? -5.179 -1.816 -20.175 1.00 51.72 150 TYR A N 1
ATOM 1149 C CA . TYR A 1 150 ? -5.251 -2.616 -18.966 1.00 51.72 150 TYR A CA 1
ATOM 1150 C C . TYR A 1 150 ? -3.850 -2.794 -18.382 1.00 51.72 150 TYR A C 1
ATOM 1152 O O . TYR A 1 150 ? -3.167 -3.773 -18.675 1.00 51.72 150 TYR A O 1
ATOM 1160 N N . ASP A 1 151 ? -3.429 -1.885 -17.504 1.00 72.12 151 ASP A N 1
ATOM 1161 C CA . ASP A 1 151 ? -2.455 -2.294 -16.504 1.00 72.12 151 ASP A CA 1
ATOM 1162 C C . ASP A 1 151 ? -3.133 -3.342 -15.619 1.00 72.12 151 ASP A C 1
ATOM 1164 O O . ASP A 1 151 ? -3.925 -3.034 -14.727 1.00 72.12 151 ASP A O 1
ATOM 1168 N N . HIS A 1 152 ? -2.863 -4.603 -15.935 1.00 77.12 152 HIS A N 1
ATOM 1169 C CA . HIS A 1 152 ? -3.481 -5.736 -15.278 1.00 77.12 152 HIS A CA 1
ATOM 1170 C C . HIS A 1 152 ? -3.151 -5.795 -13.784 1.00 77.12 152 HIS A C 1
ATOM 1172 O O . HIS A 1 152 ? -3.951 -6.353 -13.047 1.00 77.12 152 HIS A O 1
ATOM 1178 N N . VAL A 1 153 ? -2.034 -5.219 -13.314 1.00 81.81 153 VAL A N 1
ATOM 1179 C CA . VAL A 1 153 ? -1.714 -5.192 -11.876 1.00 81.81 153 VAL A CA 1
ATOM 1180 C C . VAL A 1 153 ? -2.582 -4.155 -11.169 1.00 81.81 153 VAL A C 1
ATOM 1182 O O . VAL A 1 153 ? -3.200 -4.474 -10.156 1.00 81.81 153 VAL A O 1
ATOM 1185 N N . LEU A 1 154 ? -2.691 -2.935 -11.711 1.00 82.44 154 LEU A N 1
ATOM 1186 C CA . LEU A 1 154 ? -3.569 -1.902 -11.149 1.00 82.44 154 LEU A CA 1
ATOM 1187 C C . LEU A 1 154 ? -5.045 -2.317 -11.230 1.00 82.44 154 LEU A C 1
ATOM 1189 O O . LEU A 1 154 ? -5.781 -2.191 -10.252 1.00 82.44 154 LEU A O 1
ATOM 1193 N N . LYS A 1 155 ? -5.472 -2.870 -12.370 1.00 80.75 155 LYS A N 1
ATOM 1194 C CA . LYS A 1 155 ? -6.821 -3.419 -12.548 1.00 80.75 155 LYS A CA 1
ATOM 1195 C C . LYS A 1 155 ? -7.098 -4.528 -11.537 1.00 80.75 155 LYS A C 1
ATOM 1197 O O . LYS A 1 155 ? -8.106 -4.466 -10.839 1.00 80.75 155 LYS A O 1
ATOM 1202 N N . ALA A 1 156 ? -6.186 -5.487 -11.401 1.00 81.75 156 ALA A N 1
ATOM 1203 C CA . ALA A 1 156 ? -6.314 -6.554 -10.420 1.00 81.75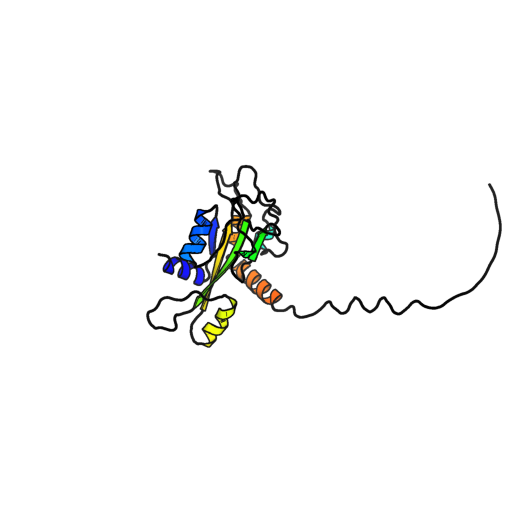 156 ALA A CA 1
ATOM 1204 C C . ALA A 1 156 ? -6.334 -6.024 -8.978 1.00 81.75 156 ALA A C 1
ATOM 1206 O O . ALA A 1 156 ? -7.083 -6.543 -8.155 1.00 81.75 156 ALA A O 1
ATOM 1207 N N . ALA A 1 157 ? -5.561 -4.978 -8.660 1.00 81.38 157 ALA A N 1
ATOM 1208 C CA . ALA A 1 157 ? -5.574 -4.344 -7.340 1.00 81.38 157 ALA A CA 1
ATOM 1209 C C . ALA A 1 157 ? -6.952 -3.768 -7.000 1.00 81.38 157 ALA A C 1
ATOM 1211 O O . ALA A 1 157 ? -7.456 -3.989 -5.902 1.00 81.38 157 ALA A O 1
ATOM 1212 N N . VAL A 1 158 ? -7.595 -3.093 -7.954 1.00 80.69 158 VAL A N 1
ATOM 1213 C CA . VAL A 1 158 ? -8.967 -2.594 -7.785 1.00 80.69 158 VAL A CA 1
ATOM 1214 C C . VAL A 1 158 ? -9.966 -3.754 -7.696 1.00 80.69 158 VAL A C 1
ATOM 1216 O O . VAL A 1 158 ? -10.870 -3.733 -6.860 1.00 80.69 158 VAL A O 1
ATOM 1219 N N . GLU A 1 159 ? -9.781 -4.804 -8.499 1.00 80.94 159 GLU A N 1
ATOM 1220 C CA . GLU A 1 159 ? -10.635 -5.994 -8.479 1.00 80.94 159 GLU A CA 1
ATOM 1221 C C . GLU A 1 159 ? -10.543 -6.785 -7.170 1.00 80.94 159 GLU A C 1
ATOM 1223 O O . GLU A 1 159 ? -11.530 -7.416 -6.810 1.00 80.94 159 GLU A O 1
ATOM 1228 N N . ILE A 1 160 ? -9.444 -6.732 -6.404 1.00 74.94 160 ILE A N 1
ATOM 1229 C CA . ILE A 1 160 ? -9.343 -7.395 -5.085 1.00 74.94 160 ILE A CA 1
ATOM 1230 C C . ILE A 1 160 ? -10.476 -6.965 -4.139 1.00 74.94 160 ILE A C 1
ATOM 1232 O O . ILE A 1 160 ? -10.931 -7.761 -3.318 1.00 74.94 160 ILE A O 1
ATOM 1236 N N . LEU A 1 161 ? -10.942 -5.721 -4.248 1.00 63.38 161 LEU A N 1
ATOM 1237 C CA . LEU A 1 161 ? -11.989 -5.177 -3.387 1.00 63.38 161 LEU A CA 1
ATOM 1238 C C . LEU A 1 161 ? -13.416 -5.372 -3.891 1.00 63.38 161 LEU A C 1
ATOM 1240 O O . LEU A 1 161 ? -14.350 -5.044 -3.149 1.00 63.38 161 LEU A O 1
ATOM 1244 N N . ASN A 1 162 ? -13.602 -5.853 -5.121 1.00 62.16 162 ASN A N 1
ATOM 1245 C CA . ASN A 1 162 ? -14.939 -6.104 -5.637 1.00 62.16 162 ASN A CA 1
ATOM 1246 C C . ASN A 1 162 ? -15.643 -7.102 -4.685 1.00 62.16 162 ASN A C 1
ATOM 1248 O O . ASN A 1 162 ? -15.020 -8.075 -4.255 1.00 62.16 162 ASN A O 1
ATOM 1252 N N . PRO A 1 163 ? -16.891 -6.866 -4.248 1.00 50.78 163 PRO A N 1
ATOM 1253 C CA . PRO A 1 163 ? -17.590 -7.760 -3.325 1.00 50.78 163 PRO A CA 1
ATOM 1254 C C . PRO A 1 163 ? -17.514 -9.253 -3.700 1.00 50.78 163 PRO A C 1
ATOM 1256 O O . PRO A 1 163 ? -17.368 -10.086 -2.811 1.00 50.78 163 PRO A O 1
ATOM 1259 N N . SER A 1 164 ? -17.481 -9.586 -4.997 1.00 49.56 164 SER A N 1
ATOM 1260 C CA . SER A 1 164 ? -17.296 -10.956 -5.509 1.00 49.56 164 SER A CA 1
ATOM 1261 C C . SER A 1 164 ? -15.930 -11.595 -5.188 1.00 49.56 164 SER A C 1
ATOM 1263 O O . SER A 1 164 ? -15.792 -12.814 -5.189 1.00 49.56 164 SER A O 1
ATOM 1265 N N . SER A 1 165 ? -14.895 -10.797 -4.930 1.00 50.62 165 SER A N 1
ATOM 1266 C CA . SER A 1 165 ? -13.517 -11.220 -4.618 1.00 50.62 165 SER A CA 1
ATOM 1267 C C . SER A 1 165 ? -13.191 -11.127 -3.126 1.00 50.62 165 SER A C 1
ATOM 1269 O O . SER A 1 165 ? -12.289 -11.828 -2.660 1.00 50.62 165 SER A O 1
ATOM 1271 N N . LYS A 1 166 ? -13.952 -10.344 -2.346 1.00 48.53 166 LYS A N 1
ATOM 1272 C CA . LYS A 1 166 ? -13.858 -10.319 -0.874 1.00 48.53 166 LYS A CA 1
ATOM 1273 C C . LYS A 1 166 ? -14.172 -11.684 -0.254 1.00 48.53 166 LYS A C 1
ATOM 1275 O O . LYS A 1 166 ? -13.478 -12.096 0.675 1.00 48.53 166 LYS A O 1
ATOM 1280 N N . GLU A 1 167 ? -15.137 -12.417 -0.809 1.00 45.84 167 GLU A N 1
ATOM 1281 C CA . GLU A 1 167 ? -15.430 -13.804 -0.415 1.00 45.84 167 GLU A CA 1
ATOM 1282 C C . GLU A 1 167 ? -14.250 -14.745 -0.711 1.00 45.84 167 GLU A C 1
ATOM 1284 O O . GLU A 1 167 ? -13.897 -15.582 0.119 1.00 45.84 167 GLU A O 1
ATOM 1289 N N . ALA A 1 168 ? -13.562 -14.553 -1.841 1.00 47.75 168 ALA A N 1
ATOM 1290 C CA . ALA A 1 168 ? -12.392 -15.349 -2.211 1.00 47.75 168 ALA A CA 1
ATOM 1291 C C . ALA A 1 168 ? -11.163 -15.062 -1.324 1.00 47.75 168 ALA A C 1
ATOM 1293 O O . ALA A 1 168 ? -10.434 -15.993 -0.979 1.00 47.75 168 ALA A O 1
ATOM 1294 N N . LEU A 1 169 ? -10.937 -13.807 -0.910 1.00 49.56 169 LEU A N 1
ATOM 1295 C CA . LEU A 1 169 ? -9.858 -13.461 0.027 1.00 49.56 169 LEU A CA 1
ATOM 1296 C C . LEU A 1 169 ? -10.143 -13.953 1.451 1.00 49.56 169 LEU A C 1
ATOM 1298 O O . LEU A 1 169 ? -9.233 -14.436 2.125 1.00 49.56 169 LEU A O 1
ATOM 1302 N N . ALA A 1 170 ? -11.394 -13.850 1.908 1.00 52.84 170 ALA A N 1
ATOM 1303 C CA . ALA A 1 170 ? -11.812 -14.405 3.192 1.00 52.84 170 ALA A CA 1
ATOM 1304 C C . ALA A 1 170 ? -11.647 -15.935 3.211 1.00 52.84 170 ALA A C 1
ATOM 1306 O O . ALA A 1 170 ? -11.132 -16.482 4.187 1.00 52.84 170 ALA A O 1
ATOM 1307 N N . ALA A 1 171 ? -11.981 -16.608 2.105 1.00 46.72 171 ALA A N 1
ATOM 1308 C CA . ALA A 1 171 ? -11.768 -18.042 1.930 1.00 46.72 171 ALA A CA 1
ATOM 1309 C C . ALA A 1 171 ? -10.276 -18.424 1.888 1.00 46.72 171 ALA A C 1
ATOM 1311 O O . ALA A 1 171 ? -9.885 -19.393 2.532 1.00 46.72 171 ALA A O 1
ATOM 1312 N N . ALA A 1 172 ? -9.417 -17.653 1.211 1.00 46.59 172 ALA A N 1
ATOM 1313 C CA . ALA A 1 172 ? -7.970 -17.902 1.182 1.00 46.59 172 ALA A CA 1
ATOM 1314 C C . ALA A 1 172 ? -7.311 -17.696 2.561 1.00 46.59 172 ALA A C 1
ATOM 1316 O O . ALA A 1 172 ? -6.496 -18.508 3.000 1.00 46.59 172 ALA A O 1
ATOM 1317 N N . ALA A 1 173 ? -7.721 -16.658 3.299 1.00 49.44 173 ALA A N 1
ATOM 1318 C CA . ALA A 1 173 ? -7.265 -16.422 4.668 1.00 49.44 173 ALA A CA 1
ATOM 1319 C C . ALA A 1 173 ? -7.776 -17.488 5.658 1.00 49.44 173 ALA A C 1
ATOM 1321 O O . ALA A 1 173 ? -7.107 -17.767 6.654 1.00 49.44 173 ALA A O 1
ATOM 1322 N N . ALA A 1 174 ? -8.943 -18.089 5.403 1.00 47.06 174 ALA A N 1
ATOM 1323 C CA . ALA A 1 174 ? -9.451 -19.231 6.162 1.00 47.06 174 ALA A CA 1
ATOM 1324 C C . ALA A 1 174 ? -8.710 -20.535 5.807 1.00 47.06 174 ALA A C 1
ATOM 1326 O O . ALA A 1 174 ? -8.351 -21.285 6.711 1.00 47.06 174 ALA A O 1
ATOM 1327 N N . ALA A 1 175 ? -8.395 -20.760 4.528 1.00 43.41 175 ALA A N 1
ATOM 1328 C CA . ALA A 1 175 ? -7.641 -21.923 4.052 1.00 43.41 175 ALA A CA 1
ATOM 1329 C C . ALA A 1 175 ? -6.183 -21.933 4.549 1.00 43.41 175 ALA A C 1
ATOM 1331 O O . ALA A 1 175 ? -5.644 -22.978 4.906 1.00 43.41 175 ALA A O 1
ATOM 1332 N N . SER A 1 176 ? -5.555 -20.758 4.662 1.00 44.16 176 SER A N 1
ATOM 1333 C CA . SER A 1 176 ? -4.235 -20.603 5.292 1.00 44.16 176 SER A CA 1
ATOM 1334 C C . SER A 1 176 ? -4.250 -20.963 6.787 1.00 44.16 176 SER A C 1
ATOM 1336 O O . SER A 1 176 ? -3.262 -21.477 7.308 1.00 44.16 176 SER A O 1
ATOM 1338 N N . LYS A 1 177 ? -5.378 -20.747 7.478 1.00 44.75 177 LYS A N 1
ATOM 1339 C CA . LYS A 1 177 ? -5.558 -21.108 8.895 1.00 44.75 177 LYS A CA 1
ATOM 1340 C C . LYS A 1 177 ? -5.947 -22.573 9.107 1.00 44.75 177 LYS A C 1
ATOM 1342 O O . LYS A 1 177 ? -5.803 -23.066 10.221 1.00 44.75 177 LYS A O 1
ATOM 1347 N N . SER A 1 178 ? -6.428 -23.266 8.074 1.00 40.84 178 SER A N 1
ATOM 1348 C CA . SER A 1 178 ? -6.892 -24.656 8.164 1.00 40.84 178 SER A CA 1
ATOM 1349 C C . SER A 1 178 ? -5.836 -25.698 7.797 1.00 40.84 178 SER A C 1
ATOM 1351 O O . SER A 1 178 ? -6.184 -26.867 7.666 1.00 40.84 178 SER A O 1
ATOM 1353 N N . SER A 1 179 ? -4.564 -25.317 7.642 1.00 33.81 179 SER A N 1
ATOM 1354 C CA . SER A 1 179 ? -3.491 -26.276 7.361 1.00 33.81 179 SER A CA 1
ATOM 1355 C C . SER A 1 179 ? -2.518 -26.427 8.538 1.00 33.81 179 SER A C 1
ATOM 1357 O O . SER A 1 179 ? -1.406 -25.897 8.501 1.00 33.81 179 SER A O 1
ATOM 1359 N N . PRO A 1 180 ? -2.895 -27.157 9.604 1.00 37.47 180 PRO A N 1
ATOM 1360 C CA . PRO A 1 180 ? -1.938 -27.868 10.422 1.00 37.47 180 PRO A CA 1
ATOM 1361 C C . PRO A 1 180 ? -1.763 -29.288 9.863 1.00 37.47 180 PRO A C 1
ATOM 1363 O O . PRO A 1 180 ? -2.706 -30.070 9.790 1.00 37.47 180 PRO A O 1
ATOM 1366 N N . THR A 1 181 ? -0.518 -29.636 9.545 1.00 40.56 181 THR A N 1
ATOM 1367 C CA . THR A 1 181 ? -0.024 -31.017 9.648 1.00 40.56 181 THR A CA 1
ATOM 1368 C C . THR A 1 181 ? -0.638 -32.036 8.682 1.00 40.56 181 THR A C 1
ATOM 1370 O O . THR A 1 181 ? -1.492 -32.822 9.070 1.00 40.56 181 THR A O 1
ATOM 1373 N N . GLN A 1 182 ? -0.100 -32.135 7.463 1.00 37.91 182 GLN A N 1
ATOM 1374 C CA . GLN A 1 182 ? -0.008 -33.420 6.752 1.00 37.91 182 GLN A CA 1
ATOM 1375 C C . GLN A 1 182 ? 0.986 -33.331 5.584 1.00 37.91 182 GLN A C 1
ATOM 1377 O O . GLN A 1 182 ? 0.618 -33.020 4.462 1.00 37.91 182 GLN A O 1
ATOM 1382 N N . SER A 1 183 ? 2.269 -33.576 5.866 1.00 34.91 183 SER A N 1
ATOM 1383 C CA . SER A 1 183 ? 3.161 -34.370 4.999 1.00 34.91 183 SER A CA 1
ATOM 1384 C C . SER A 1 183 ? 4.531 -34.526 5.673 1.00 34.91 183 SER A C 1
ATOM 1386 O O . SER A 1 183 ? 5.531 -33.943 5.271 1.00 34.91 183 SER A O 1
ATOM 1388 N N . LEU A 1 184 ? 4.569 -35.286 6.770 1.00 33.41 184 LEU A N 1
ATOM 1389 C CA . LEU A 1 184 ? 5.818 -35.787 7.364 1.00 33.41 184 LEU A CA 1
ATOM 1390 C C . LEU A 1 184 ? 5.778 -37.315 7.554 1.00 33.41 184 LEU A C 1
ATOM 1392 O O . LEU A 1 184 ? 6.588 -37.884 8.277 1.00 33.41 184 LEU A O 1
ATOM 1396 N N . THR A 1 185 ? 4.863 -38.007 6.865 1.00 35.69 185 THR A N 1
ATOM 1397 C CA . THR A 1 185 ? 4.659 -39.461 7.018 1.00 35.69 185 THR A CA 1
ATOM 1398 C C . THR A 1 185 ? 4.696 -40.229 5.692 1.00 35.69 185 THR A C 1
ATOM 1400 O O . THR A 1 185 ? 4.195 -41.342 5.617 1.00 35.69 185 THR A O 1
ATOM 1403 N N . MET A 1 186 ? 5.332 -39.683 4.648 1.00 36.94 186 MET A N 1
ATOM 1404 C CA . MET A 1 186 ? 5.556 -40.406 3.381 1.00 36.94 186 MET A CA 1
ATOM 1405 C C . MET A 1 186 ? 7.033 -40.565 2.983 1.00 36.94 186 MET A C 1
ATOM 1407 O O . MET A 1 186 ? 7.341 -40.829 1.829 1.00 36.94 186 MET A O 1
ATOM 1411 N N . GLN A 1 187 ? 7.962 -40.475 3.941 1.00 37.16 187 GLN A N 1
ATOM 1412 C CA . GLN A 1 187 ? 9.392 -40.746 3.697 1.00 37.16 187 GLN A CA 1
ATOM 1413 C C . GLN A 1 187 ? 10.004 -41.843 4.582 1.00 37.16 187 GLN A C 1
ATOM 1415 O O . GLN A 1 187 ? 11.222 -41.969 4.660 1.00 37.16 187 GLN A O 1
ATOM 1420 N N . ARG A 1 188 ? 9.187 -42.695 5.217 1.00 35.47 188 ARG A N 1
ATOM 1421 C CA . ARG A 1 188 ? 9.697 -43.822 6.028 1.00 35.47 188 ARG A CA 1
ATOM 1422 C C . ARG A 1 188 ? 9.154 -45.211 5.686 1.00 35.47 188 ARG A C 1
ATOM 1424 O O . ARG A 1 188 ? 9.402 -46.142 6.438 1.00 35.47 188 ARG A O 1
ATOM 1431 N N . ALA A 1 189 ? 8.496 -45.375 4.538 1.00 37.12 189 ALA A N 1
ATOM 1432 C CA . ALA A 1 189 ? 7.998 -46.681 4.083 1.00 37.12 189 ALA A CA 1
ATOM 1433 C C . ALA A 1 189 ? 8.774 -47.290 2.894 1.00 37.12 189 ALA A C 1
ATOM 1435 O O . ALA A 1 189 ? 8.379 -48.335 2.397 1.00 37.12 189 ALA A O 1
ATOM 1436 N N . ALA A 1 190 ? 9.881 -46.682 2.445 1.00 39.72 190 ALA A N 1
ATOM 1437 C CA . ALA A 1 190 ? 10.663 -47.180 1.300 1.00 39.72 190 ALA A CA 1
ATOM 1438 C C . ALA A 1 190 ? 12.039 -47.778 1.666 1.00 39.72 190 ALA A C 1
ATOM 1440 O O . ALA A 1 190 ? 12.818 -48.090 0.775 1.00 39.72 190 ALA A O 1
ATOM 1441 N N . ALA A 1 191 ? 12.361 -47.947 2.955 1.00 39.38 191 ALA A N 1
ATOM 1442 C CA . ALA A 1 191 ? 13.694 -48.395 3.392 1.00 39.38 191 ALA A CA 1
ATOM 1443 C C . ALA A 1 191 ? 13.704 -49.707 4.202 1.00 39.38 191 ALA A C 1
ATOM 1445 O O . ALA A 1 191 ? 14.703 -50.016 4.843 1.00 39.38 191 ALA A O 1
ATOM 1446 N N . ALA A 1 192 ? 12.619 -50.488 4.192 1.00 40.47 192 ALA A N 1
ATOM 1447 C CA . ALA A 1 192 ? 12.555 -51.748 4.938 1.00 40.47 192 ALA A CA 1
ATOM 1448 C C . ALA A 1 192 ? 11.726 -52.826 4.220 1.00 40.47 192 ALA A C 1
ATOM 1450 O O . ALA A 1 192 ? 10.778 -53.357 4.783 1.00 40.47 192 ALA A O 1
ATOM 1451 N N . ALA A 1 193 ? 12.061 -53.138 2.967 1.00 41.75 193 ALA A N 1
ATOM 1452 C CA . ALA A 1 193 ? 11.674 -54.395 2.316 1.00 41.75 193 ALA A CA 1
ATOM 1453 C C . ALA A 1 193 ? 12.551 -54.603 1.072 1.00 41.75 193 ALA A C 1
ATOM 1455 O O . ALA A 1 193 ? 12.309 -54.002 0.031 1.00 41.75 193 ALA A O 1
ATOM 1456 N N . GLY A 1 194 ? 13.604 -55.410 1.195 1.00 33.00 194 GLY A N 1
ATOM 1457 C CA . GLY A 1 194 ? 14.496 -55.720 0.076 1.00 33.00 194 GLY A CA 1
ATOM 1458 C C . GLY A 1 194 ? 15.803 -56.372 0.516 1.00 33.00 194 GLY A C 1
ATOM 1459 O O . GLY A 1 194 ? 16.873 -55.876 0.190 1.00 33.00 194 GLY A O 1
ATOM 1460 N N . SER A 1 195 ? 15.714 -57.440 1.310 1.00 37.78 195 SER A N 1
ATOM 1461 C CA . SER A 1 195 ? 16.833 -58.327 1.648 1.00 37.78 195 SER A CA 1
ATOM 1462 C C . SER A 1 195 ? 16.389 -59.777 1.431 1.00 37.78 195 SER A C 1
ATOM 1464 O O . SER A 1 195 ? 15.303 -60.143 1.879 1.00 37.78 195 SER A O 1
ATOM 1466 N N . GLY A 1 196 ? 17.235 -60.560 0.750 1.00 32.62 196 GLY A N 1
ATOM 1467 C CA . GLY A 1 196 ? 17.053 -61.970 0.357 1.00 32.62 196 GLY A CA 1
ATOM 1468 C C . GLY A 1 196 ? 16.860 -62.078 -1.161 1.00 32.62 196 GLY A C 1
ATOM 1469 O O . GLY A 1 196 ? 15.847 -61.611 -1.662 1.00 32.62 196 GLY A O 1
ATOM 1470 N N . GLY A 1 197 ? 17.839 -62.505 -1.975 1.00 32.34 197 GLY A N 1
ATOM 1471 C CA . GLY A 1 197 ? 18.463 -63.844 -1.980 1.00 32.34 197 GLY A CA 1
ATOM 1472 C C . GLY A 1 197 ? 17.465 -64.843 -2.588 1.00 32.34 197 GLY A C 1
ATOM 1473 O O . GLY A 1 197 ? 16.346 -64.897 -2.105 1.00 32.34 197 GLY A O 1
ATOM 1474 N N . GLY A 1 198 ? 17.700 -65.640 -3.625 1.00 32.81 198 GLY A N 1
ATOM 1475 C CA . GLY A 1 198 ? 18.833 -66.024 -4.458 1.00 32.81 198 GLY A CA 1
ATOM 1476 C C . GLY A 1 198 ? 18.357 -67.208 -5.334 1.00 32.81 198 GLY A C 1
ATOM 1477 O O . GLY A 1 198 ? 17.281 -67.749 -5.087 1.00 32.81 198 GLY A O 1
ATOM 1478 N N . ASP A 1 199 ? 19.195 -67.591 -6.296 1.00 33.00 199 ASP A N 1
ATOM 1479 C CA . ASP A 1 199 ? 19.290 -68.891 -6.993 1.00 33.00 199 ASP A CA 1
ATOM 1480 C C . ASP A 1 199 ? 18.512 -69.249 -8.289 1.00 33.00 199 ASP A C 1
ATOM 1482 O O . ASP A 1 199 ? 17.295 -69.396 -8.330 1.00 33.00 199 ASP A O 1
ATOM 1486 N N . GLU A 1 200 ? 19.357 -69.453 -9.318 1.00 37.62 200 GLU A N 1
ATOM 1487 C CA . GLU A 1 200 ? 19.561 -70.631 -10.189 1.00 37.62 200 GLU A CA 1
ATOM 1488 C C . GLU A 1 200 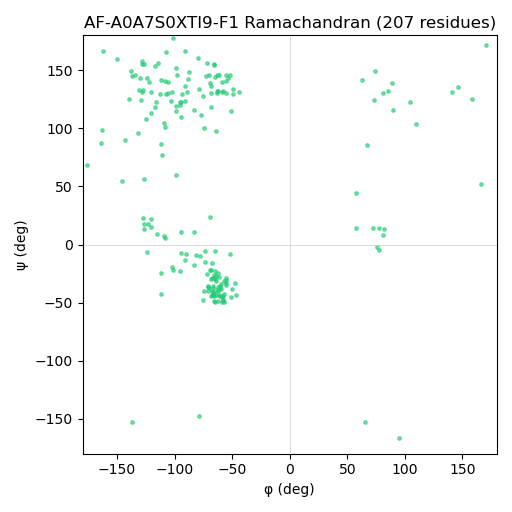? 18.691 -71.003 -11.415 1.00 37.62 200 GLU A C 1
ATOM 1490 O O . GLU A 1 200 ? 17.481 -71.194 -11.360 1.00 37.62 200 GLU A O 1
ATOM 1495 N N . GLY A 1 201 ? 19.436 -71.273 -12.509 1.00 32.25 201 GLY A N 1
ATOM 1496 C CA . GLY A 1 201 ? 19.100 -72.131 -13.661 1.00 32.25 201 GLY A CA 1
ATOM 1497 C C . GLY A 1 201 ? 18.717 -71.364 -14.936 1.00 32.25 201 GLY A C 1
ATOM 1498 O O . GLY A 1 201 ? 17.780 -70.585 -14.919 1.00 32.25 201 GLY A O 1
ATOM 1499 N N . GLY A 1 202 ? 19.335 -71.495 -16.115 1.00 32.47 202 GLY A N 1
ATOM 1500 C CA . GLY A 1 202 ? 20.276 -72.472 -16.665 1.00 32.47 202 GLY A CA 1
ATOM 1501 C C . GLY A 1 202 ? 19.918 -72.740 -18.145 1.00 32.47 202 GLY A C 1
ATOM 1502 O O . GLY A 1 202 ? 18.761 -73.015 -18.441 1.00 32.47 202 GLY A O 1
ATOM 1503 N N . GLY A 1 203 ? 20.907 -72.691 -19.053 1.00 33.16 203 GLY A N 1
ATOM 1504 C CA . GLY A 1 203 ? 20.824 -73.128 -20.467 1.00 33.16 203 GLY A CA 1
ATOM 1505 C C . GLY A 1 203 ? 20.352 -72.048 -21.457 1.00 33.16 203 GLY A C 1
ATOM 1506 O O . GLY A 1 203 ? 19.450 -71.285 -21.160 1.00 33.16 203 GLY A O 1
ATOM 1507 N N . GLY A 1 204 ? 20.886 -71.874 -22.664 1.00 34.28 204 GLY A N 1
ATOM 1508 C CA . GLY A 1 204 ? 21.870 -72.612 -23.446 1.00 34.28 204 GLY A CA 1
ATOM 1509 C C . GLY A 1 204 ? 21.682 -72.250 -24.931 1.00 34.28 204 GLY A C 1
ATOM 1510 O O . GLY A 1 204 ? 20.587 -72.394 -25.450 1.00 34.28 204 GLY A O 1
ATOM 1511 N N . GLU A 1 205 ? 22.766 -71.793 -25.566 1.00 42.97 205 GLU A N 1
ATOM 1512 C CA . GLU A 1 205 ? 23.188 -72.046 -26.961 1.00 42.97 205 GLU A CA 1
ATOM 1513 C C . GLU A 1 205 ? 22.372 -71.606 -28.214 1.00 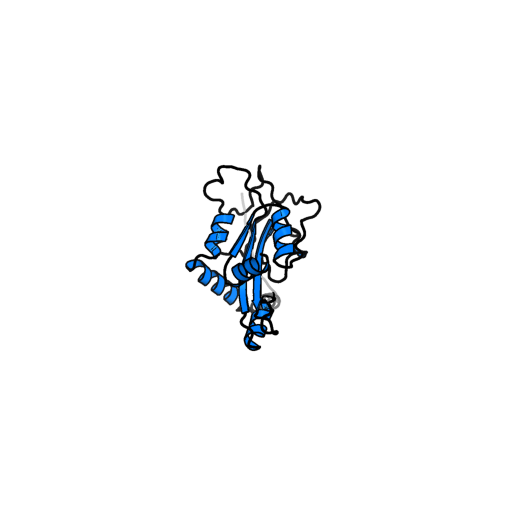42.97 205 GLU A C 1
ATOM 1515 O O . GLU A 1 205 ? 21.174 -71.833 -28.342 1.00 42.97 205 GLU A O 1
ATOM 1520 N N . LYS A 1 206 ? 23.165 -71.173 -29.223 1.00 40.19 206 LYS A N 1
ATOM 1521 C CA . LYS A 1 206 ? 22.948 -71.026 -30.692 1.00 40.19 206 LYS A CA 1
ATOM 1522 C C . LYS A 1 206 ? 22.286 -69.718 -31.164 1.00 40.19 206 LYS A C 1
ATOM 1524 O O . LYS A 1 206 ? 21.254 -69.329 -30.651 1.00 40.19 206 LYS A O 1
ATOM 1529 N N . GLY A 1 207 ? 22.770 -68.984 -32.171 1.00 35.88 207 GLY A N 1
ATOM 1530 C CA . GLY A 1 207 ? 23.874 -69.155 -33.122 1.00 35.88 207 GLY A CA 1
ATOM 1531 C C . GLY A 1 207 ? 23.493 -68.521 -34.478 1.00 35.88 207 GLY A C 1
ATOM 1532 O O . GLY A 1 207 ? 22.389 -68.780 -34.943 1.00 35.88 207 GLY A O 1
ATOM 1533 N N . GLY A 1 208 ? 24.415 -67.760 -35.097 1.00 40.12 208 GLY A N 1
ATOM 1534 C CA . GLY A 1 208 ? 24.443 -67.351 -36.525 1.00 40.12 208 GLY A CA 1
ATOM 1535 C C . GLY A 1 208 ? 23.438 -66.270 -36.971 1.00 40.12 208 GLY A C 1
ATOM 1536 O O . GLY A 1 208 ? 22.348 -66.189 -36.422 1.00 40.12 208 GLY A O 1
ATOM 1537 N N . VAL A 1 209 ? 23.692 -65.402 -37.957 1.00 45.25 209 VAL A N 1
ATOM 1538 C CA . VAL A 1 209 ? 24.838 -65.047 -38.827 1.00 45.25 209 VAL A CA 1
ATOM 1539 C C . VAL A 1 209 ? 24.671 -63.560 -39.143 1.00 45.25 209 VAL A C 1
ATOM 1541 O O . VAL A 1 209 ? 23.503 -63.149 -39.330 1.00 45.25 209 VAL A O 1
#

Organism: Hemiselmis andersenii (NCBI:txid464988)

Radius of gyration: 25.95 Å; Cα contacts (8 Å, |Δi|>4): 322; chains: 1; bounding box: 42×88×65 Å

Solvent-accessible surface area (backbone atoms only — not comparable to full-atom values): 12410 Å² total; per-residue (Å²): 111,49,68,60,55,45,51,51,24,16,72,58,33,72,46,78,42,67,17,45,71,68,46,48,49,48,45,23,74,52,69,76,47,70,62,38,66,21,73,89,70,57,58,90,62,78,30,32,50,48,91,84,49,61,74,52,46,68,78,20,70,63,50,62,82,57,86,96,28,62,54,30,34,24,29,51,87,34,50,60,90,78,47,45,69,38,20,33,50,102,61,32,30,38,24,37,36,37,62,41,24,30,24,52,42,95,52,87,95,50,72,64,38,84,45,56,70,84,52,33,67,60,36,39,74,72,74,22,62,52,37,48,20,33,39,37,43,36,14,44,41,87,80,55,96,66,66,62,96,68,54,35,57,64,52,17,58,59,44,48,67,38,75,83,35,43,58,54,52,53,49,50,59,46,54,67,72,68,67,76,87,89,85,89,81,84,82,79,83,86,83,83,86,90,82,79,89,84,88,88,87,81,88,80,88,88,80,88,134

Foldseek 3Di:
DLLVVLVCQLQADEAEFEADDVSVVCCCVRQVAQWAWDPPQDDPDQWAFDPPDQPLCVPADRTDDDVVKDQTKTFPVSDDPPKAAGTHDPTIGRKIKDKWKWWADPDPPDGTDTDHPVCQVVRVVVVIHMGIGMYIYHGIDPPDPCPPPDNSNVSSSVVCSDPVNVVVVVVVVVVVVPDDDDDPPPPPPPPPDDDDDDDDDDDDDDDDD

Secondary structure (DSSP, 8-state):
-HHHHHHHHHTT-EEEEESSHHHHHHHHHHHT----BPGGG------EEPSS--GGGGGS-SB---SSSPBP-EEGGGSPTTPEEEEE-SSEEEEEEEEEEEE--SSTTPPPEEE-TTTHHHHHHTT--EEEEEEEEE-B----SS--S--HHHHHHHHTTSHHHHHHHHHHHHHHHT----SSSSSSSSSSS----------------

Mean predicted aligned error: 13.29 Å

Nearest PDB structures (foldseek):
  5w51-assembly1_B  TM=2.805E-01  e=8.082E+00  Saccharomyces cerevisiae S288C

pLDDT: mean 74.92, std 21.58, range [32.25, 95.44]